Protein AF-A0A7S2A0F2-F1 (afdb_monomer_lite)

Radius of gyration: 20.95 Å; chains: 1; bounding box: 53×38×61 Å

Secondary structure (DSSP, 8-state):
-HHHHHHHHH-EEEEE-TTSS--SSTT-EEEEEEESSSSS-EEEEEEEEEEE--TTTS-SS-EEEEEE--BGGGTB---EEEEEEEEPPPBTTBPP---HHHHHHHHHHHHHHHHHHT----SGGGSTTTT--TTTTTHHHHHHHGGGG-HHHHTTT-B-TTT-PBPPHHHHHHHHHGGGTTHHHHHHHHHHHHHHHHHHHHT--TTSS--HHHHHHHHHHHH-SSS-SPTT--GGGG-HHHH--

InterPro domains:
  IPR001567 Peptidase M3A/M3B catalytic domain [PF01432] (1-244)
  IPR045090 Peptidase M3A/M3B [PTHR11804] (1-245)

Structure (mmCIF, N/CA/C/O backbone):
data_AF-A0A7S2A0F2-F1
#
_entry.id   AF-A0A7S2A0F2-F1
#
loop_
_atom_site.group_PDB
_atom_site.id
_atom_site.type_symbol
_atom_site.label_atom_id
_atom_site.label_alt_id
_atom_site.label_comp_id
_atom_site.label_asym_id
_atom_site.label_entity_id
_atom_site.label_seq_id
_atom_site.pdbx_PDB_ins_code
_atom_site.Cartn_x
_atom_site.Cartn_y
_atom_site.Cartn_z
_atom_site.occupancy
_atom_site.B_iso_or_equiv
_atom_site.auth_seq_id
_atom_site.auth_comp_id
_atom_site.auth_asym_id
_atom_site.auth_atom_id
_atom_site.pdbx_PDB_model_num
ATOM 1 N N . GLY A 1 1 ? -1.542 6.010 15.458 1.00 91.06 1 GLY A N 1
ATOM 2 C CA . GLY A 1 1 ? -1.163 6.623 14.170 1.00 91.06 1 GLY A CA 1
ATOM 3 C C . GLY A 1 1 ? -2.207 6.411 13.105 1.00 91.06 1 GLY A C 1
ATOM 4 O O . GLY A 1 1 ? -3.192 7.133 13.117 1.00 91.06 1 GLY A O 1
ATOM 5 N N . LEU A 1 2 ? -2.009 5.417 12.234 1.00 97.50 2 LEU A N 1
ATOM 6 C CA . LEU A 1 2 ? -2.845 5.139 11.055 1.00 97.50 2 LEU A CA 1
ATOM 7 C C . LEU A 1 2 ? -4.355 5.107 11.345 1.00 97.50 2 LEU A C 1
ATOM 9 O O . LEU A 1 2 ? -5.110 5.828 10.705 1.00 97.50 2 LEU A O 1
ATOM 13 N N . PHE A 1 3 ? -4.798 4.377 12.371 1.00 98.00 3 PHE A N 1
ATOM 14 C CA . PHE A 1 3 ? -6.224 4.339 12.736 1.00 98.00 3 PHE A CA 1
ATOM 15 C C . PHE A 1 3 ? -6.751 5.690 13.229 1.00 98.00 3 PHE A C 1
ATOM 17 O O . PHE A 1 3 ? -7.858 6.092 12.898 1.00 98.00 3 PHE A O 1
ATOM 24 N N . GLY A 1 4 ? -5.920 6.446 13.951 1.00 97.25 4 GLY A N 1
ATOM 25 C CA . GLY A 1 4 ? -6.251 7.814 14.343 1.00 97.25 4 GLY A CA 1
ATOM 26 C C . GLY A 1 4 ? -6.333 8.764 13.146 1.00 97.25 4 GLY A C 1
ATOM 27 O O . GLY A 1 4 ? -7.111 9.709 13.177 1.00 97.25 4 GLY A O 1
ATOM 28 N N . LEU A 1 5 ? -5.563 8.537 12.076 1.00 98.19 5 LEU A N 1
ATOM 29 C CA . LEU A 1 5 ? -5.744 9.258 10.815 1.00 98.19 5 LEU A CA 1
ATOM 30 C C . LEU A 1 5 ? -7.075 8.880 10.159 1.00 98.19 5 LEU A C 1
ATOM 32 O O . LEU A 1 5 ? -7.823 9.781 9.795 1.00 98.19 5 LEU A O 1
ATOM 36 N N . ALA A 1 6 ? -7.382 7.584 10.064 1.00 98.19 6 ALA A N 1
ATOM 37 C CA . ALA A 1 6 ? -8.629 7.097 9.481 1.00 98.19 6 ALA A CA 1
ATOM 38 C C . ALA A 1 6 ? -9.855 7.710 10.173 1.00 98.19 6 ALA A C 1
ATOM 40 O O . ALA A 1 6 ? -10.714 8.271 9.501 1.00 98.19 6 ALA A O 1
ATOM 41 N N . GLY A 1 7 ? -9.876 7.729 11.510 1.00 97.31 7 GLY A N 1
ATOM 42 C CA . GLY A 1 7 ? -10.951 8.377 12.262 1.00 97.31 7 GLY A CA 1
ATOM 43 C C . GLY A 1 7 ? -11.060 9.879 12.018 1.00 97.31 7 GLY A C 1
ATOM 44 O O . GLY A 1 7 ? -12.158 10.401 11.885 1.00 97.31 7 GLY A O 1
ATOM 45 N N . ARG A 1 8 ? -9.934 10.589 11.870 1.00 96.56 8 ARG A N 1
ATOM 46 C CA . ARG A 1 8 ? -9.951 12.032 11.569 1.00 96.56 8 ARG A CA 1
ATOM 47 C C . ARG A 1 8 ? -10.449 12.368 10.169 1.00 96.56 8 ARG A C 1
ATOM 49 O O . ARG A 1 8 ? -10.965 13.466 9.988 1.00 96.56 8 ARG A O 1
ATOM 56 N N . LEU A 1 9 ? -10.172 11.518 9.184 1.00 97.62 9 LEU A N 1
ATOM 57 C CA . LEU A 1 9 ? -10.498 11.796 7.783 1.00 97.62 9 LEU A CA 1
ATOM 58 C C . LEU A 1 9 ? -11.855 11.244 7.371 1.00 97.62 9 LEU A C 1
ATOM 60 O O . LEU A 1 9 ? -12.518 11.847 6.534 1.00 97.62 9 LEU A O 1
ATOM 64 N N . PHE A 1 10 ? -12.230 10.094 7.926 1.00 97.25 10 PHE A N 1
ATOM 65 C CA . PHE A 1 10 ? -13.330 9.283 7.416 1.00 97.25 10 PHE A CA 1
ATOM 66 C C . PHE A 1 10 ? -14.381 8.948 8.472 1.00 97.25 10 PHE A C 1
ATOM 68 O O . PHE A 1 10 ? -15.315 8.226 8.145 1.00 97.25 10 PHE A O 1
ATOM 75 N N . GLY A 1 11 ? -14.233 9.437 9.710 1.00 96.88 11 GLY A N 1
ATOM 76 C CA . GLY A 1 11 ? -15.248 9.234 10.745 1.00 96.88 11 GLY A CA 1
ATOM 77 C C . GLY A 1 11 ? -15.387 7.776 11.172 1.00 96.88 11 GLY A C 1
ATOM 78 O O . GLY A 1 11 ? -16.490 7.307 11.414 1.00 96.88 11 GLY A O 1
ATOM 79 N N . VAL A 1 12 ? -14.277 7.030 11.222 1.00 97.62 12 VAL A N 1
ATOM 80 C CA . VAL A 1 12 ? -14.278 5.609 11.604 1.00 97.62 12 VAL A CA 1
ATOM 81 C C . VAL A 1 12 ? -13.429 5.318 12.833 1.00 97.62 12 VAL A C 1
ATOM 83 O O . VAL A 1 12 ? -12.350 5.881 13.024 1.00 97.62 12 VAL A O 1
ATOM 86 N N . GLU A 1 13 ? -13.877 4.368 13.640 1.00 97.88 13 GLU A N 1
ATOM 87 C CA . GLU A 1 13 ? -13.104 3.797 14.734 1.00 97.88 13 GLU A CA 1
ATOM 88 C C . GLU A 1 13 ? -12.650 2.384 14.364 1.00 97.88 13 GLU A C 1
ATOM 90 O O . GLU A 1 13 ? -13.439 1.568 13.900 1.00 97.88 13 GLU A O 1
ATOM 95 N N . ILE A 1 14 ? -11.369 2.077 14.565 1.00 98.50 14 ILE A N 1
ATOM 96 C CA . ILE A 1 14 ? -10.804 0.765 14.233 1.00 98.50 14 ILE A CA 1
ATOM 97 C C . ILE A 1 14 ? -10.350 0.094 15.516 1.00 98.50 14 ILE A C 1
ATOM 99 O O . ILE A 1 14 ? -9.539 0.650 16.263 1.00 98.50 14 ILE A O 1
ATOM 103 N N . ARG A 1 15 ? -10.858 -1.114 15.751 1.00 98.19 15 ARG A N 1
ATOM 104 C CA . ARG A 1 15 ? -10.656 -1.868 16.989 1.00 98.19 15 ARG A CA 1
ATOM 105 C C . ARG A 1 15 ? -10.023 -3.215 16.681 1.00 98.19 15 ARG A C 1
ATOM 107 O O . ARG A 1 15 ? -10.402 -3.877 15.719 1.00 98.19 15 ARG A O 1
ATOM 114 N N . ALA A 1 16 ? -9.054 -3.618 17.500 1.00 98.25 16 ALA A N 1
ATOM 115 C CA . ALA A 1 16 ? -8.516 -4.972 17.434 1.00 98.25 16 ALA A CA 1
ATOM 116 C C . ALA A 1 16 ? -9.612 -5.970 17.827 1.00 98.25 16 ALA A C 1
ATOM 118 O O . ALA A 1 16 ? -10.305 -5.775 18.825 1.00 98.25 16 ALA A O 1
ATOM 119 N N . ALA A 1 17 ? -9.746 -7.024 17.033 1.00 98.31 17 ALA A N 1
ATOM 120 C CA . ALA A 1 17 ? -10.795 -8.029 17.135 1.00 98.31 17 ALA A CA 1
ATOM 121 C C . ALA A 1 17 ? -10.210 -9.447 16.994 1.00 98.31 17 ALA A C 1
ATOM 123 O O . ALA A 1 17 ? -10.880 -10.371 16.537 1.00 98.31 17 ALA A O 1
ATOM 124 N N . ASP A 1 18 ? -8.941 -9.634 17.369 1.00 97.88 18 ASP A N 1
ATOM 125 C CA . ASP A 1 18 ? -8.264 -10.931 17.315 1.00 97.88 18 ASP A CA 1
ATOM 126 C C . ASP A 1 18 ? -9.093 -12.021 18.028 1.00 97.88 18 ASP A C 1
ATOM 128 O O . ASP A 1 18 ? -9.626 -11.814 19.121 1.00 97.88 18 ASP A O 1
ATOM 132 N N . GLY A 1 19 ? -9.232 -13.189 17.391 1.00 96.88 19 GLY A N 1
ATOM 133 C CA . GLY A 1 19 ? -10.069 -14.295 17.873 1.00 96.88 19 GLY A CA 1
ATOM 134 C C . GLY A 1 19 ? -11.549 -14.224 17.471 1.00 96.88 19 GLY A C 1
ATOM 135 O O . GLY A 1 19 ? -12.297 -15.154 17.766 1.00 96.88 19 GLY A O 1
ATOM 136 N N . ARG A 1 20 ? -11.987 -13.159 16.783 1.00 97.00 20 ARG A N 1
ATOM 137 C CA . ARG A 1 20 ? -13.333 -13.065 16.180 1.00 97.00 20 ARG A CA 1
ATOM 138 C C . ARG A 1 20 ? -13.432 -13.742 14.811 1.00 97.00 20 ARG A C 1
ATOM 140 O O . ARG A 1 20 ? -14.535 -14.048 14.372 1.00 97.00 20 ARG A O 1
ATOM 147 N N . ALA A 1 21 ? -12.294 -13.986 14.169 1.00 97.31 21 ALA A N 1
ATOM 148 C CA . ALA A 1 21 ? -12.173 -14.707 12.911 1.00 97.31 21 ALA A CA 1
ATOM 149 C C . ALA A 1 21 ? -11.000 -15.693 12.982 1.00 97.31 21 ALA A C 1
ATOM 151 O O . ALA A 1 21 ? -10.012 -15.437 13.678 1.00 97.31 21 ALA A O 1
ATOM 152 N N . ASP A 1 22 ? -11.107 -16.801 12.248 1.00 97.94 22 ASP A N 1
ATOM 153 C CA . ASP A 1 22 ? -10.005 -17.747 12.083 1.00 97.94 22 ASP A CA 1
ATOM 154 C C . ASP A 1 22 ? -8.877 -17.108 11.261 1.00 97.94 22 ASP A C 1
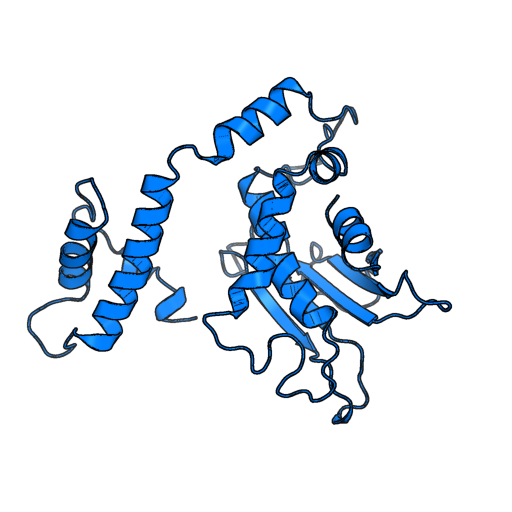ATOM 156 O O . ASP A 1 22 ? -9.119 -16.407 10.275 1.00 97.94 22 ASP A O 1
ATOM 160 N N . VAL A 1 23 ? -7.632 -17.370 11.659 1.00 98.31 23 VAL A N 1
ATOM 161 C CA . VAL A 1 23 ? -6.428 -16.845 11.003 1.00 98.31 23 VAL A CA 1
ATOM 162 C C . VAL A 1 23 ? -5.521 -17.978 10.531 1.00 98.31 23 VAL A C 1
ATOM 164 O O . VAL A 1 23 ? -5.482 -19.053 11.127 1.00 98.31 23 VAL A O 1
ATOM 167 N N . TRP A 1 24 ? -4.772 -17.741 9.453 1.00 97.81 24 TRP A N 1
ATOM 168 C CA . TRP A 1 24 ? -3.866 -18.736 8.856 1.00 97.81 24 TRP A CA 1
ATOM 169 C C . TRP A 1 24 ? -2.458 -18.736 9.458 1.00 97.81 24 TRP A C 1
ATOM 171 O O . TRP A 1 24 ? -1.678 -19.651 9.1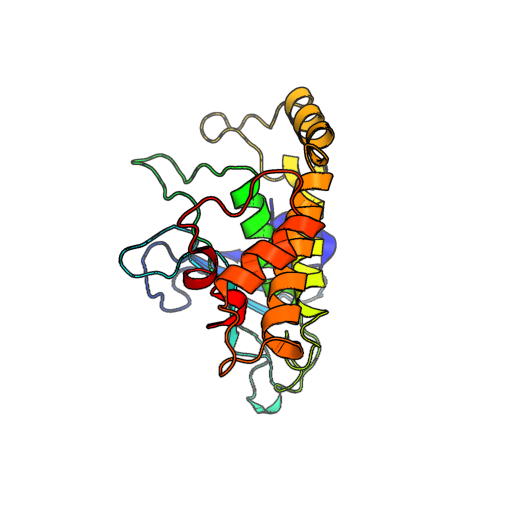99 1.00 97.81 24 TRP A O 1
ATOM 181 N N . ASN A 1 25 ? -2.106 -17.709 10.228 1.00 98.06 25 ASN A N 1
ATOM 182 C CA . ASN A 1 25 ? -0.807 -17.575 10.872 1.00 98.06 25 ASN A CA 1
ATOM 183 C C . ASN A 1 25 ? -0.951 -16.748 12.163 1.00 98.06 25 ASN A C 1
ATOM 185 O O . ASN A 1 25 ? -1.816 -15.881 12.246 1.00 98.06 25 ASN A O 1
ATOM 189 N N . GLU A 1 26 ? -0.119 -17.033 13.166 1.00 96.69 26 GLU A N 1
ATOM 190 C CA . GLU A 1 26 ? -0.190 -16.410 14.498 1.00 96.69 26 GLU A CA 1
ATOM 191 C C . GLU A 1 26 ? 0.126 -14.906 14.510 1.00 96.69 26 GLU A C 1
ATOM 193 O O . GLU A 1 26 ? -0.335 -14.191 15.400 1.00 96.69 26 GLU A O 1
ATOM 198 N N . ASP A 1 27 ? 0.863 -14.418 13.510 1.00 97.25 27 ASP A N 1
ATOM 199 C CA . ASP A 1 27 ? 1.193 -13.000 13.364 1.00 97.25 27 ASP A CA 1
ATOM 200 C C . ASP A 1 27 ? 0.071 -12.192 12.694 1.00 97.25 27 ASP A C 1
ATOM 202 O O . ASP A 1 27 ? 0.128 -10.958 12.658 1.00 97.25 27 ASP A O 1
ATOM 206 N N . VAL A 1 28 ? -0.950 -12.861 12.146 1.00 98.62 28 VAL A N 1
ATOM 207 C CA . VAL A 1 28 ? -2.075 -12.191 11.486 1.00 98.62 28 VAL A CA 1
ATOM 208 C C . VAL A 1 28 ? -2.943 -11.517 12.535 1.00 98.62 28 VAL A C 1
ATOM 210 O O . VAL A 1 28 ? -3.387 -12.142 13.497 1.00 98.62 28 VAL A O 1
ATOM 213 N N . ARG A 1 29 ? -3.220 -10.233 12.313 1.00 98.62 29 ARG A N 1
ATOM 214 C CA . ARG A 1 29 ? -4.118 -9.444 13.158 1.00 98.62 29 ARG A CA 1
ATOM 215 C C . ARG A 1 29 ? -5.462 -9.250 12.487 1.00 98.62 29 ARG A C 1
ATOM 217 O O . ARG A 1 29 ? -5.510 -9.065 11.272 1.00 98.62 29 ARG A O 1
ATOM 224 N N . PHE A 1 30 ? -6.530 -9.238 13.274 1.00 98.81 30 PHE A N 1
ATOM 225 C CA . PHE A 1 30 ? -7.879 -8.953 12.795 1.00 98.81 30 PHE A CA 1
ATOM 226 C C . PHE A 1 30 ? -8.439 -7.691 13.445 1.00 98.81 30 PHE A C 1
ATOM 228 O O . PHE A 1 30 ? -8.280 -7.462 14.647 1.00 98.81 30 PHE A O 1
ATOM 235 N N . PHE A 1 31 ? -9.106 -6.870 12.640 1.00 98.88 31 PHE A N 1
ATOM 236 C CA . PHE A 1 31 ? -9.677 -5.602 13.067 1.00 98.88 31 PHE A CA 1
ATOM 237 C C . PHE A 1 31 ? -11.104 -5.447 12.557 1.00 98.88 31 PHE A C 1
ATOM 239 O O . PHE A 1 31 ? -11.420 -5.826 11.430 1.00 98.88 31 PHE A O 1
ATOM 246 N N . GLU A 1 32 ? -11.938 -4.820 13.376 1.00 98.62 32 GLU A N 1
ATOM 247 C CA . GLU A 1 32 ? -13.278 -4.368 13.012 1.00 98.62 32 GLU A CA 1
ATOM 248 C C . GLU A 1 32 ? -13.276 -2.838 12.884 1.00 98.62 32 GLU A C 1
ATOM 250 O O . GLU A 1 32 ? -12.579 -2.131 13.622 1.00 98.62 32 GLU A O 1
ATOM 255 N N . VAL A 1 33 ? -14.049 -2.331 11.928 1.00 98.44 33 VAL A N 1
ATOM 256 C CA . VAL A 1 33 ? -14.204 -0.910 11.610 1.00 98.44 33 VAL A CA 1
ATOM 257 C C . VAL A 1 33 ? -15.628 -0.496 11.944 1.00 98.44 33 VAL A C 1
ATOM 259 O O . VAL A 1 33 ? -16.582 -1.085 11.440 1.00 98.44 33 VAL A O 1
ATOM 262 N N . TYR A 1 34 ? -15.768 0.526 12.775 1.00 97.81 34 TYR A N 1
ATOM 263 C CA . TYR A 1 34 ? -17.040 1.059 13.237 1.00 97.81 34 TYR A CA 1
ATOM 264 C C . TYR A 1 34 ? -17.245 2.479 12.713 1.00 97.81 34 TYR A C 1
ATOM 266 O O . TYR A 1 34 ? -16.289 3.251 12.620 1.00 97.81 34 TYR A O 1
ATOM 274 N N . ASP A 1 35 ? -18.486 2.821 12.379 1.00 95.50 35 ASP A N 1
ATOM 275 C CA . ASP A 1 35 ? -18.893 4.204 12.126 1.00 95.50 35 ASP A CA 1
ATOM 276 C C . ASP A 1 35 ? -18.820 4.991 13.441 1.00 95.50 35 ASP A C 1
ATOM 278 O O . ASP A 1 35 ? -19.441 4.605 14.433 1.00 95.50 35 ASP A O 1
ATOM 282 N N . ALA A 1 36 ? -18.023 6.058 13.457 1.00 91.81 36 ALA A N 1
ATOM 283 C CA . ALA A 1 36 ? -17.836 6.926 14.616 1.00 91.81 36 ALA A CA 1
ATOM 284 C C . ALA A 1 36 ? -18.622 8.243 14.510 1.00 91.81 36 ALA A C 1
ATOM 286 O O . ALA A 1 36 ? -18.713 8.969 15.500 1.00 91.81 36 ALA A O 1
ATOM 287 N N . ASP A 1 37 ? -19.181 8.554 13.337 1.00 88.00 37 ASP A N 1
ATOM 288 C CA . ASP A 1 37 ? -19.995 9.753 13.111 1.00 88.00 37 ASP A CA 1
ATOM 289 C C . ASP A 1 37 ? -21.497 9.481 13.330 1.00 88.00 37 ASP A C 1
ATOM 291 O O . ASP A 1 37 ? -22.294 10.417 13.442 1.00 88.00 37 ASP A O 1
ATOM 295 N N . GLY A 1 38 ? -21.894 8.206 13.386 1.00 79.12 38 GLY A N 1
ATOM 296 C CA . GLY A 1 38 ? -23.264 7.767 13.646 1.00 79.12 38 GLY A CA 1
ATOM 297 C C . GLY A 1 38 ? -23.741 7.985 15.089 1.00 79.12 38 GLY A C 1
ATOM 298 O O . GLY A 1 38 ? -22.960 8.022 16.037 1.00 79.12 38 GLY A O 1
ATOM 299 N N . GLU A 1 39 ? -25.063 8.096 15.265 1.00 79.31 39 GLU A N 1
ATOM 300 C CA . GLU A 1 39 ? -25.696 8.156 16.597 1.00 79.31 39 GLU A CA 1
ATOM 301 C C . GLU A 1 39 ? -25.633 6.810 17.341 1.00 79.31 39 GLU A C 1
ATOM 303 O O . GLU A 1 39 ? -25.673 6.774 18.572 1.00 79.31 39 GLU A O 1
ATOM 308 N N . GLU A 1 40 ? -25.521 5.709 16.594 1.00 85.69 40 GLU A N 1
ATOM 309 C CA . GLU A 1 40 ? -25.426 4.344 17.104 1.00 85.69 40 GLU A CA 1
ATOM 310 C C . GLU A 1 40 ? -24.112 3.698 16.665 1.00 85.69 40 GLU A C 1
ATOM 312 O O . GLU A 1 40 ? -23.611 3.940 15.565 1.00 85.69 40 GLU A O 1
ATOM 317 N N . GLU A 1 41 ? -23.576 2.831 17.521 1.00 88.00 41 GLU A N 1
ATOM 318 C CA . GLU A 1 41 ? -22.397 2.037 17.199 1.00 88.00 41 GLU A CA 1
ATOM 319 C C . GLU A 1 41 ? -22.734 1.028 16.096 1.00 88.00 41 GLU A C 1
ATOM 321 O O . GLU A 1 41 ? -23.470 0.063 16.314 1.00 88.00 41 GLU A O 1
ATOM 326 N N . ARG A 1 42 ? -22.177 1.248 14.903 1.00 93.62 42 ARG A N 1
ATOM 327 C CA . ARG A 1 42 ? -22.398 0.388 13.741 1.00 93.62 42 ARG A CA 1
ATOM 328 C C . ARG A 1 42 ? -21.082 -0.184 13.239 1.00 93.62 42 ARG A C 1
ATOM 330 O O . ARG A 1 42 ? -20.207 0.562 12.812 1.00 93.62 42 ARG A O 1
ATOM 337 N N . HIS A 1 43 ? -20.974 -1.510 13.229 1.00 95.88 43 HIS A N 1
ATOM 338 C CA . HIS A 1 43 ? -19.913 -2.228 12.518 1.00 95.88 43 HIS A CA 1
ATOM 339 C C . HIS A 1 43 ? -20.131 -2.072 11.007 1.00 95.88 43 HIS A C 1
ATOM 341 O O . HIS A 1 43 ? -21.226 -2.339 10.515 1.00 95.88 43 HIS A O 1
ATOM 347 N N . VAL A 1 44 ? -19.127 -1.567 10.288 1.00 96.25 44 VAL A N 1
ATOM 348 C CA . VAL A 1 44 ? -19.234 -1.252 8.852 1.00 96.25 44 VAL A CA 1
ATOM 349 C C . VAL A 1 44 ? -18.292 -2.059 7.970 1.00 96.25 44 VAL A C 1
ATOM 351 O O . VAL A 1 44 ? -18.556 -2.167 6.778 1.00 96.25 44 VAL A O 1
ATOM 354 N N . ALA A 1 45 ? -17.201 -2.602 8.515 1.00 98.06 45 ALA A N 1
ATOM 355 C CA . ALA A 1 45 ? -16.260 -3.443 7.778 1.00 98.06 45 ALA A CA 1
ATOM 356 C C . ALA A 1 45 ? -15.298 -4.179 8.718 1.00 98.06 45 ALA A C 1
ATOM 358 O O . ALA A 1 45 ? -15.190 -3.844 9.899 1.00 98.06 45 ALA A O 1
ATOM 359 N N . SER A 1 46 ? -14.522 -5.117 8.180 1.00 98.56 46 SER A N 1
ATOM 360 C CA . SER A 1 46 ? -13.385 -5.720 8.885 1.00 98.56 46 SER A CA 1
ATOM 361 C C . SER A 1 46 ? -12.177 -5.899 7.972 1.00 98.56 46 SER A C 1
ATOM 363 O O . SER A 1 46 ? -12.287 -5.870 6.747 1.00 98.56 46 SER A O 1
ATOM 365 N N . PHE A 1 47 ? -11.002 -6.127 8.551 1.00 98.81 47 PHE A N 1
ATOM 366 C CA . PHE A 1 47 ? -9.837 -6.519 7.767 1.00 98.81 47 PHE A CA 1
ATOM 367 C C . PHE A 1 47 ? -8.838 -7.362 8.552 1.00 98.81 47 PHE A C 1
ATOM 369 O O . PHE A 1 47 ? -8.705 -7.245 9.771 1.00 98.81 47 PHE A O 1
ATOM 376 N N . PHE A 1 48 ? -8.096 -8.182 7.813 1.00 98.88 48 PHE A N 1
ATOM 377 C CA . PHE A 1 48 ? -6.907 -8.866 8.304 1.00 98.88 48 PHE A CA 1
ATOM 378 C C . PHE A 1 48 ? -5.652 -8.090 7.913 1.00 98.88 48 PHE A C 1
ATOM 380 O O . PHE A 1 48 ? -5.593 -7.506 6.830 1.00 98.88 48 PHE A O 1
ATOM 387 N N . LEU A 1 49 ? -4.625 -8.150 8.754 1.00 98.81 49 LEU A N 1
ATOM 388 C CA . LEU A 1 49 ? -3.288 -7.649 8.467 1.00 98.81 49 LEU A CA 1
ATOM 389 C C . LEU A 1 49 ? -2.260 -8.775 8.647 1.00 98.81 49 LEU A C 1
ATOM 391 O O . LEU A 1 49 ? -1.980 -9.173 9.776 1.00 98.81 49 LEU A O 1
ATOM 395 N N . ASP A 1 50 ? -1.673 -9.251 7.546 1.00 98.62 50 ASP A N 1
ATOM 396 C CA . ASP A 1 50 ? -0.490 -10.130 7.538 1.00 98.62 50 ASP A CA 1
ATOM 397 C C . ASP A 1 50 ? 0.733 -9.267 7.177 1.00 98.62 50 ASP A C 1
ATOM 399 O O . ASP A 1 50 ? 1.041 -9.036 6.003 1.00 98.62 50 ASP A O 1
ATOM 403 N N . ALA A 1 51 ? 1.398 -8.706 8.191 1.00 98.12 51 ALA A N 1
ATOM 404 C CA . ALA A 1 51 ? 2.368 -7.622 8.002 1.00 98.12 51 ALA A CA 1
ATOM 405 C C . ALA A 1 51 ? 3.779 -8.093 7.610 1.00 98.12 51 ALA A C 1
ATOM 407 O O . ALA A 1 51 ? 4.503 -7.377 6.912 1.00 98.12 51 ALA A O 1
ATOM 408 N N . TYR A 1 52 ? 4.200 -9.264 8.090 1.00 98.31 52 TYR A N 1
ATOM 409 C CA . TYR A 1 52 ? 5.618 -9.627 8.121 1.00 98.31 52 TYR A CA 1
ATOM 410 C C . TYR A 1 52 ? 6.067 -10.440 6.911 1.00 98.31 52 TYR A C 1
ATOM 412 O O . TYR A 1 52 ? 5.290 -11.173 6.293 1.00 98.31 52 TYR A O 1
ATOM 420 N N . SER A 1 53 ? 7.352 -10.298 6.583 1.00 97.50 53 SER A N 1
ATOM 421 C CA . SER A 1 53 ? 8.019 -11.118 5.575 1.00 97.50 53 SER A CA 1
ATOM 422 C C . SER A 1 53 ? 8.117 -12.573 6.024 1.00 97.50 53 SER A C 1
ATOM 424 O O . SER A 1 53 ? 8.606 -12.864 7.116 1.00 97.50 53 SER A O 1
ATOM 426 N N . ARG A 1 54 ? 7.675 -13.491 5.159 1.00 97.19 54 ARG A N 1
ATOM 427 C CA . ARG A 1 54 ? 7.706 -14.940 5.405 1.00 97.19 54 ARG A CA 1
ATOM 428 C C . ARG A 1 54 ? 8.015 -15.696 4.103 1.00 97.19 54 ARG A C 1
ATOM 430 O O . ARG A 1 54 ? 7.144 -16.336 3.523 1.00 97.19 54 ARG A O 1
ATOM 437 N N . PRO A 1 55 ? 9.258 -15.613 3.594 1.00 95.25 55 PRO A N 1
ATOM 438 C CA . PRO A 1 55 ? 9.592 -16.035 2.230 1.00 95.25 55 PRO A CA 1
ATOM 439 C C . PRO A 1 55 ? 9.459 -17.545 1.979 1.00 95.25 55 PRO A C 1
ATOM 441 O O . PRO A 1 55 ? 9.495 -17.973 0.829 1.00 95.25 55 PRO A O 1
ATOM 444 N N . SER A 1 56 ? 9.332 -18.359 3.030 1.00 96.44 56 SER A N 1
ATOM 445 C CA . SER A 1 56 ? 9.121 -19.803 2.913 1.00 96.44 56 SER A CA 1
ATOM 446 C C . SER A 1 56 ? 7.746 -20.176 2.360 1.00 96.44 56 SER A C 1
ATOM 448 O O . SER A 1 56 ? 7.629 -21.225 1.733 1.00 96.44 56 SER A O 1
ATOM 450 N N . ASP A 1 57 ? 6.714 -19.363 2.605 1.00 96.12 57 ASP A N 1
ATOM 451 C CA . ASP A 1 57 ? 5.323 -19.702 2.267 1.00 96.12 57 ASP A CA 1
ATOM 452 C C . ASP A 1 57 ? 4.431 -18.497 1.894 1.00 96.12 57 ASP A C 1
ATOM 454 O O . ASP A 1 57 ? 3.270 -18.687 1.533 1.00 96.12 57 ASP A O 1
ATOM 458 N N . LYS A 1 58 ? 4.956 -17.265 1.930 1.00 97.31 58 LYS A N 1
ATOM 459 C CA . LYS A 1 58 ? 4.236 -16.033 1.587 1.00 97.31 58 LYS A CA 1
ATOM 460 C C . LYS A 1 58 ? 4.884 -15.329 0.399 1.00 97.31 58 LYS A C 1
ATOM 462 O O . LYS A 1 58 ? 6.101 -15.144 0.342 1.00 97.31 58 LYS A O 1
ATOM 467 N N . ARG A 1 59 ? 4.048 -14.892 -0.550 1.00 94.19 59 ARG A N 1
ATOM 468 C CA . ARG A 1 59 ? 4.465 -14.074 -1.698 1.00 94.19 59 ARG A CA 1
ATOM 469 C C . ARG A 1 59 ? 5.095 -12.759 -1.214 1.00 94.19 59 ARG A C 1
ATOM 471 O O . ARG A 1 59 ? 4.590 -12.136 -0.283 1.00 94.19 59 ARG A O 1
ATOM 478 N N . GLY A 1 60 ? 6.174 -12.326 -1.867 1.00 93.94 60 GLY A N 1
ATOM 479 C CA . GLY A 1 60 ? 6.806 -11.030 -1.597 1.00 93.94 60 GLY A CA 1
ATOM 480 C C . GLY A 1 60 ? 5.979 -9.830 -2.082 1.00 93.94 60 GLY A C 1
ATOM 481 O O . GLY A 1 60 ? 4.985 -9.989 -2.788 1.00 93.94 60 GLY A O 1
ATOM 482 N N . GLY A 1 61 ? 6.423 -8.621 -1.731 1.00 93.81 61 GLY A N 1
ATOM 483 C CA . GLY A 1 61 ? 5.745 -7.362 -2.070 1.00 93.81 61 GLY A CA 1
ATOM 484 C C . GLY A 1 61 ? 4.741 -6.916 -1.006 1.00 93.81 61 GLY A C 1
ATOM 485 O O . GLY A 1 61 ? 4.840 -7.303 0.155 1.00 93.81 61 GLY A O 1
ATOM 486 N N . ALA A 1 62 ? 3.780 -6.092 -1.390 1.00 97.19 62 ALA A N 1
ATOM 487 C CA . ALA A 1 62 ? 2.626 -5.738 -0.575 1.00 97.19 62 ALA A CA 1
ATOM 488 C C . ALA A 1 62 ? 1.406 -5.678 -1.493 1.00 97.19 62 ALA A C 1
ATOM 490 O O . ALA A 1 62 ? 1.566 -5.499 -2.702 1.00 97.19 62 ALA A O 1
ATOM 491 N N . TRP A 1 63 ? 0.238 -5.998 -0.950 1.00 97.62 63 TRP A N 1
ATOM 492 C CA . TRP A 1 63 ? -1.014 -5.942 -1.690 1.00 97.62 63 TRP A CA 1
ATOM 493 C C . TRP A 1 63 ? -2.208 -5.958 -0.743 1.00 97.62 63 TRP A C 1
ATOM 495 O O . TRP A 1 63 ? -2.189 -6.567 0.336 1.00 97.62 63 TRP A O 1
ATOM 505 N N . MET A 1 64 ? -3.298 -5.388 -1.227 1.00 97.88 64 MET A N 1
ATOM 506 C CA . MET A 1 64 ? -4.629 -5.560 -0.688 1.00 97.88 64 MET A CA 1
ATOM 507 C C . MET A 1 64 ? -5.391 -6.590 -1.533 1.00 97.88 64 MET A C 1
ATOM 509 O O . MET A 1 64 ? -5.188 -6.700 -2.741 1.00 97.88 64 MET A O 1
ATOM 513 N N . ALA A 1 65 ? -6.254 -7.382 -0.899 1.00 96.75 65 ALA A N 1
ATOM 514 C CA . ALA A 1 65 ? -7.220 -8.219 -1.605 1.00 96.75 65 ALA A CA 1
ATOM 515 C C . ALA A 1 65 ? -8.599 -8.163 -0.937 1.00 96.75 65 ALA A C 1
ATOM 517 O O . ALA A 1 65 ? -8.715 -7.981 0.275 1.00 96.75 65 ALA A O 1
A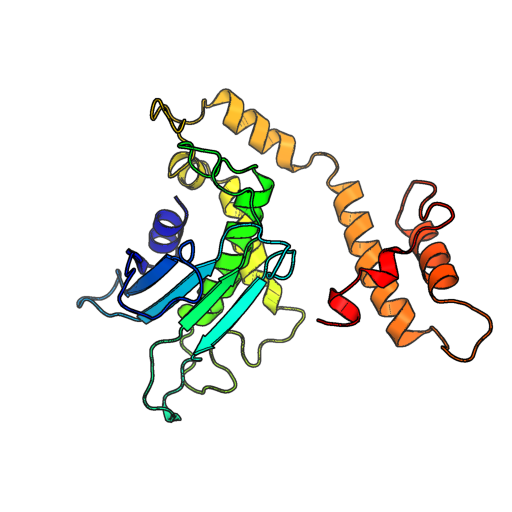TOM 518 N N . SER A 1 66 ? -9.653 -8.371 -1.726 1.00 95.00 66 SER A N 1
ATOM 519 C CA . SER A 1 66 ? -11.006 -8.571 -1.200 1.00 95.00 66 SER A CA 1
ATOM 520 C C . SER A 1 66 ? -11.123 -9.961 -0.564 1.00 95.00 66 SER A C 1
ATOM 522 O O . SER A 1 66 ? -10.730 -10.956 -1.174 1.00 95.00 66 SER A O 1
ATOM 524 N N . CYS A 1 67 ? -11.660 -10.030 0.655 1.00 95.69 67 CYS A N 1
ATOM 525 C CA . CYS A 1 67 ? -12.086 -11.280 1.287 1.00 95.69 67 CYS A CA 1
ATOM 526 C C . CYS A 1 67 ? -13.585 -11.488 1.046 1.00 95.69 67 CYS A C 1
ATOM 528 O O . CYS A 1 67 ? -13.993 -12.446 0.393 1.00 95.69 67 CYS A O 1
ATOM 530 N N . VAL A 1 68 ? -14.391 -10.537 1.522 1.00 94.12 68 VAL A N 1
ATOM 531 C CA . VAL A 1 68 ? -15.838 -10.474 1.307 1.00 94.12 68 VAL A CA 1
ATOM 532 C C . VAL A 1 68 ? -16.165 -9.093 0.753 1.00 94.12 68 VAL A C 1
ATOM 534 O O . VAL A 1 68 ? -15.743 -8.077 1.309 1.00 94.12 68 VAL A O 1
ATOM 537 N N . GLY A 1 69 ? -16.889 -9.050 -0.364 1.00 93.56 69 GLY A N 1
ATOM 538 C CA . GLY A 1 69 ? -17.405 -7.812 -0.943 1.00 93.56 69 GLY A CA 1
ATOM 539 C C . GLY A 1 69 ? -18.779 -7.465 -0.378 1.00 93.56 69 GLY A C 1
ATOM 540 O O . GLY A 1 69 ? -19.588 -8.355 -0.124 1.00 93.56 69 GLY A O 1
ATOM 541 N N . LYS A 1 70 ? -19.057 -6.169 -0.224 1.00 94.69 70 LYS A N 1
ATOM 542 C CA . LYS A 1 70 ? -20.379 -5.680 0.182 1.00 94.69 70 LYS A CA 1
ATOM 543 C C . LYS A 1 70 ? -21.418 -6.015 -0.885 1.00 94.69 70 LYS A C 1
ATOM 545 O O . LYS A 1 70 ? -21.211 -5.679 -2.048 1.00 94.69 70 LYS A O 1
ATOM 550 N N . SER A 1 71 ? -22.535 -6.635 -0.513 1.00 94.31 71 SER A N 1
ATOM 551 C CA . SER A 1 71 ? -23.591 -6.970 -1.471 1.00 94.31 71 SER A CA 1
ATOM 552 C C . SER A 1 71 ? -24.941 -7.157 -0.785 1.00 94.31 71 SER A C 1
ATOM 554 O O . SER A 1 71 ? -25.167 -8.148 -0.089 1.00 94.31 71 SER A O 1
ATOM 556 N N . GLU A 1 72 ? -25.893 -6.265 -1.072 1.00 90.81 72 GLU A N 1
ATOM 557 C CA . GLU A 1 72 ? -27.278 -6.404 -0.589 1.00 90.81 72 GLU A CA 1
ATOM 558 C C . GLU A 1 72 ? -27.911 -7.734 -1.021 1.00 90.81 72 GLU A C 1
ATOM 560 O O . GLU A 1 72 ? -28.669 -8.337 -0.264 1.00 90.81 72 GLU A O 1
ATOM 565 N N . ALA A 1 73 ? -27.568 -8.235 -2.213 1.00 91.00 73 ALA A N 1
ATOM 566 C CA . ALA A 1 73 ? -28.095 -9.499 -2.727 1.00 91.00 73 ALA A CA 1
ATOM 567 C C . ALA A 1 73 ? -27.630 -10.721 -1.914 1.00 91.00 73 ALA A C 1
ATOM 569 O O . ALA A 1 73 ? -28.325 -11.735 -1.884 1.00 91.00 73 ALA A O 1
ATOM 570 N N . CYS A 1 74 ? -26.476 -10.623 -1.247 1.00 87.56 74 CYS A N 1
ATOM 571 C CA . CYS A 1 74 ? -25.951 -11.670 -0.372 1.00 87.56 74 CYS A CA 1
ATOM 572 C C . CYS A 1 74 ? -26.479 -11.556 1.068 1.00 87.56 74 CYS A C 1
ATOM 574 O O . CYS A 1 74 ? -26.184 -12.422 1.887 1.00 87.56 74 CYS A O 1
ATOM 576 N N . GLY A 1 75 ? -27.249 -10.504 1.381 1.00 82.69 75 GLY A N 1
ATOM 577 C CA . GLY A 1 75 ? -27.681 -10.194 2.745 1.00 82.69 75 GLY A CA 1
ATOM 578 C C . GLY A 1 75 ? -26.542 -9.751 3.669 1.00 82.69 75 GLY A C 1
ATOM 579 O O . GLY A 1 75 ? -26.761 -9.664 4.873 1.00 82.69 75 GLY A O 1
ATOM 580 N N . ASP A 1 76 ? -25.357 -9.486 3.111 1.00 72.38 76 ASP A N 1
ATOM 581 C CA . ASP A 1 76 ? -24.153 -9.086 3.836 1.00 72.38 76 ASP A CA 1
ATOM 582 C C . ASP A 1 76 ? -23.750 -7.663 3.427 1.00 72.38 76 ASP A C 1
ATOM 584 O O . ASP A 1 76 ? -23.449 -7.376 2.261 1.00 72.38 76 ASP A O 1
ATOM 588 N N . ASP A 1 77 ? -23.780 -6.752 4.397 1.00 83.19 77 ASP A N 1
ATOM 589 C CA . ASP A 1 77 ? -23.446 -5.344 4.216 1.00 83.19 77 ASP A CA 1
ATOM 590 C C . ASP A 1 77 ? -22.048 -4.977 4.737 1.00 83.19 77 ASP A C 1
ATOM 592 O O . ASP A 1 77 ? -21.664 -3.808 4.622 1.00 83.19 77 ASP A O 1
ATOM 596 N N . THR A 1 78 ? -21.291 -5.954 5.255 1.00 93.88 78 THR A N 1
ATOM 597 C CA . THR A 1 78 ? -20.044 -5.734 5.992 1.00 93.88 78 THR A CA 1
ATOM 598 C C . THR A 1 78 ? -18.841 -6.310 5.227 1.00 93.88 78 THR A C 1
ATOM 600 O O . THR A 1 78 ? -18.452 -7.462 5.422 1.00 93.88 78 THR A O 1
ATOM 603 N N . PRO A 1 79 ? -18.212 -5.525 4.331 1.00 96.81 79 PRO A N 1
ATOM 604 C CA . PRO A 1 79 ? -17.058 -5.978 3.563 1.00 96.81 79 PRO A CA 1
ATOM 605 C C . PRO A 1 79 ? -15.859 -6.340 4.450 1.00 96.81 79 PRO A C 1
ATOM 607 O O . PRO A 1 79 ? -15.590 -5.704 5.472 1.00 96.81 79 PRO A O 1
ATOM 610 N N . VAL A 1 80 ? -15.081 -7.324 3.993 1.00 97.94 80 VAL A N 1
ATOM 611 C CA . VAL A 1 80 ? -13.845 -7.776 4.640 1.00 97.94 80 VAL A CA 1
ATOM 612 C C . VAL A 1 80 ? -12.668 -7.655 3.674 1.00 97.94 80 VAL A C 1
ATOM 614 O O . VAL A 1 80 ? -12.758 -8.119 2.535 1.00 97.94 80 VAL A O 1
ATOM 617 N N . ALA A 1 81 ? -11.559 -7.058 4.117 1.00 98.62 81 ALA A N 1
ATOM 618 C CA . ALA A 1 81 ? -10.327 -6.921 3.334 1.00 98.62 81 ALA A CA 1
ATOM 619 C C . ALA A 1 81 ? -9.161 -7.753 3.894 1.00 98.62 81 ALA A C 1
ATOM 621 O O . ALA A 1 81 ? -9.054 -8.000 5.095 1.00 98.62 81 ALA A O 1
ATOM 622 N N . TYR A 1 82 ? -8.234 -8.120 3.018 1.00 98.75 82 TYR A N 1
ATOM 623 C CA . TYR A 1 82 ? -6.904 -8.602 3.364 1.00 98.75 82 TYR A CA 1
ATOM 624 C C . TYR A 1 82 ? -5.883 -7.505 3.084 1.00 98.75 82 TYR A C 1
ATOM 626 O O . TYR A 1 82 ? -5.782 -7.050 1.949 1.00 98.75 82 TYR A O 1
ATOM 634 N N . LEU A 1 83 ? -5.094 -7.124 4.085 1.00 98.62 83 LEU A N 1
ATOM 635 C CA . LEU A 1 83 ? -3.922 -6.266 3.929 1.00 98.62 83 LEU A CA 1
ATOM 636 C C . LEU A 1 83 ? -2.669 -7.113 4.132 1.00 98.62 83 LEU A C 1
ATOM 638 O O . LEU A 1 83 ? -2.457 -7.679 5.206 1.00 98.62 83 LEU A O 1
ATOM 642 N N . ASN A 1 84 ? -1.838 -7.215 3.100 1.00 98.44 84 ASN A N 1
ATOM 643 C CA . ASN A 1 84 ? -0.601 -7.982 3.143 1.00 98.44 84 ASN A CA 1
ATOM 644 C C . ASN A 1 84 ? 0.587 -7.051 2.924 1.00 98.44 84 ASN A C 1
ATOM 646 O O . ASN A 1 84 ? 0.681 -6.373 1.905 1.00 98.44 84 ASN A O 1
ATOM 650 N N . CYS A 1 85 ? 1.535 -7.073 3.853 1.00 98.38 85 CYS A N 1
ATOM 651 C CA . CYS A 1 85 ? 2.841 -6.440 3.692 1.00 98.38 85 CYS A CA 1
ATOM 652 C C . CYS A 1 85 ? 3.941 -7.493 3.865 1.00 98.38 85 CYS A C 1
ATOM 654 O O . CYS A 1 85 ? 3.677 -8.628 4.255 1.00 98.38 85 CYS A O 1
ATOM 656 N N . ASN A 1 86 ? 5.190 -7.130 3.590 1.00 98.06 86 ASN A N 1
ATOM 657 C CA . ASN A 1 86 ? 6.349 -7.980 3.866 1.00 98.06 86 ASN A CA 1
ATOM 658 C C . ASN A 1 86 ? 7.440 -7.180 4.597 1.00 98.06 86 ASN A C 1
ATOM 660 O O . ASN A 1 86 ? 8.606 -7.202 4.206 1.00 98.06 86 ASN A O 1
ATOM 664 N N . GLN A 1 87 ? 7.051 -6.446 5.644 1.00 97.50 87 GLN A N 1
ATOM 665 C CA . GLN A 1 87 ? 7.995 -5.669 6.454 1.00 97.50 87 GLN A CA 1
ATOM 666 C C . GLN A 1 87 ? 8.873 -6.582 7.324 1.00 97.50 87 GLN A C 1
ATOM 668 O O . GLN A 1 87 ? 8.559 -7.760 7.538 1.00 97.50 87 GLN A O 1
ATOM 673 N N . ASN A 1 88 ? 9.957 -6.029 7.865 1.00 95.75 88 ASN A N 1
ATOM 674 C CA . ASN A 1 88 ? 10.860 -6.754 8.752 1.00 95.75 88 ASN A CA 1
ATOM 675 C C . ASN A 1 88 ? 10.114 -7.330 9.970 1.00 95.75 88 ASN A C 1
ATOM 677 O O . ASN A 1 88 ? 9.428 -6.578 10.674 1.00 95.75 88 ASN A O 1
ATOM 681 N N . PRO A 1 89 ? 10.243 -8.639 10.254 1.00 96.31 89 PRO A N 1
ATOM 682 C CA . PRO A 1 89 ? 9.609 -9.239 11.418 1.00 96.31 89 PRO A CA 1
ATOM 683 C C . PRO A 1 89 ? 10.218 -8.704 12.730 1.00 96.31 89 PRO A C 1
ATOM 685 O O . PRO A 1 89 ? 11.328 -8.157 12.729 1.00 96.31 89 PRO A O 1
ATOM 688 N N . PRO A 1 90 ? 9.518 -8.866 13.866 1.00 96.25 90 PRO A N 1
ATOM 689 C CA . PRO A 1 90 ? 10.094 -8.665 15.195 1.00 96.25 90 PRO A CA 1
ATOM 690 C C . PRO A 1 90 ? 11.407 -9.447 15.382 1.00 96.25 90 PRO A C 1
ATOM 692 O O . PRO A 1 90 ? 11.572 -10.547 14.853 1.00 96.25 90 PRO A O 1
ATOM 695 N N . ILE A 1 91 ? 12.346 -8.901 16.163 1.00 95.19 91 ILE A N 1
ATOM 696 C CA . ILE A 1 91 ? 13.638 -9.551 16.450 1.00 95.19 91 ILE A CA 1
ATOM 697 C C . ILE A 1 91 ? 13.746 -9.807 17.952 1.00 95.19 91 ILE A C 1
ATOM 699 O O . ILE A 1 91 ? 13.937 -8.883 18.749 1.00 95.19 91 ILE A O 1
ATOM 703 N N . GLY A 1 92 ? 13.666 -11.080 18.345 1.00 93.44 92 GLY A N 1
ATOM 704 C CA . GLY A 1 92 ? 13.674 -11.476 19.751 1.00 93.44 92 GLY A CA 1
ATOM 705 C C . GLY A 1 92 ? 12.479 -10.873 20.489 1.00 93.44 92 GLY A C 1
ATOM 706 O O . GLY A 1 92 ? 11.337 -11.151 20.149 1.00 93.44 92 GLY A O 1
ATOM 707 N N . THR A 1 93 ? 12.739 -10.036 21.494 1.00 92.75 93 THR A N 1
ATOM 708 C CA . THR A 1 93 ? 11.695 -9.334 22.262 1.00 92.75 93 THR A CA 1
ATOM 709 C C . THR A 1 93 ? 11.360 -7.945 21.718 1.00 92.75 93 THR A C 1
ATOM 711 O O . THR A 1 93 ? 10.482 -7.274 22.260 1.00 92.75 93 THR A O 1
ATOM 714 N N . LYS A 1 94 ? 12.069 -7.476 20.684 1.00 95.06 94 LYS A N 1
ATOM 715 C CA . LYS A 1 94 ? 11.834 -6.155 20.096 1.00 95.06 94 LYS A CA 1
ATOM 716 C C . LYS A 1 94 ? 10.680 -6.223 19.099 1.00 95.06 94 LYS A C 1
ATOM 718 O O . LYS A 1 94 ? 10.647 -7.166 18.307 1.00 95.06 94 LYS A O 1
ATOM 723 N N . PRO A 1 95 ? 9.780 -5.222 19.081 1.00 96.25 95 PRO A N 1
ATOM 724 C CA . PRO A 1 95 ? 8.751 -5.143 18.053 1.00 96.25 95 PRO A CA 1
ATOM 725 C C . PRO A 1 95 ? 9.384 -4.963 16.665 1.00 96.25 95 PRO A C 1
ATOM 727 O O . PRO A 1 95 ? 10.564 -4.626 16.545 1.00 96.25 95 PRO A O 1
ATOM 730 N N . SER A 1 96 ? 8.588 -5.147 15.610 1.00 96.88 96 SER A N 1
ATOM 731 C CA . SER A 1 96 ? 8.994 -4.767 14.253 1.00 96.88 96 SER A CA 1
ATOM 732 C C . SER A 1 96 ? 9.310 -3.266 14.215 1.00 96.88 96 SER A C 1
ATOM 734 O O . SER A 1 96 ? 8.446 -2.431 14.493 1.00 96.88 96 SER A O 1
ATOM 736 N N . LEU A 1 97 ? 10.565 -2.929 13.912 1.00 97.31 97 LEU A N 1
ATOM 737 C CA . LEU A 1 97 ? 11.010 -1.553 13.706 1.00 97.31 97 LEU A CA 1
ATOM 738 C C . LEU A 1 97 ? 11.035 -1.280 12.207 1.00 97.31 97 LEU A C 1
ATOM 740 O O . LEU A 1 97 ? 11.793 -1.906 11.470 1.00 97.31 97 LEU A O 1
ATOM 744 N N . MET A 1 98 ? 10.187 -0.353 11.778 1.00 97.56 98 MET A N 1
ATOM 745 C CA . MET A 1 98 ? 9.934 -0.088 10.368 1.00 97.56 98 MET A CA 1
ATOM 746 C C . MET A 1 98 ? 10.830 1.034 9.849 1.00 97.56 98 MET A C 1
ATOM 748 O O . MET A 1 98 ? 11.032 2.062 10.498 1.00 97.56 98 MET A O 1
ATOM 752 N N . THR A 1 99 ? 11.317 0.860 8.631 1.00 97.56 99 THR A N 1
ATOM 753 C CA . THR A 1 99 ? 11.791 1.948 7.780 1.00 97.56 99 THR A CA 1
ATOM 754 C C . THR A 1 99 ? 10.621 2.848 7.374 1.00 97.56 99 THR A C 1
ATOM 756 O O . THR A 1 99 ? 9.461 2.436 7.386 1.00 97.56 99 THR A O 1
ATOM 759 N N . PHE A 1 100 ? 10.913 4.083 6.953 1.00 96.50 100 PHE A N 1
ATOM 760 C CA . PHE A 1 100 ? 9.878 4.984 6.432 1.00 96.50 100 PHE A CA 1
ATOM 761 C C . PHE A 1 100 ? 9.154 4.395 5.208 1.00 96.50 100 PHE A C 1
ATOM 763 O O . PHE A 1 100 ? 7.955 4.599 5.046 1.00 96.50 100 PHE A O 1
ATOM 770 N N . GLU A 1 101 ? 9.863 3.613 4.389 1.00 96.56 101 GLU A N 1
ATOM 771 C CA . GLU A 1 101 ? 9.296 2.934 3.221 1.00 96.56 101 GLU A CA 1
ATOM 772 C C . GLU A 1 101 ? 8.270 1.863 3.599 1.00 96.56 101 GLU A C 1
ATOM 774 O O . GLU A 1 101 ? 7.207 1.774 2.989 1.00 96.56 101 GLU A O 1
ATOM 779 N N . GLU A 1 102 ? 8.556 1.068 4.631 1.00 98.31 102 GLU A N 1
ATOM 780 C CA . GLU A 1 102 ? 7.611 0.067 5.133 1.00 98.31 102 GLU A CA 1
ATOM 781 C C . GLU A 1 102 ? 6.361 0.740 5.715 1.00 98.31 102 GLU A C 1
ATOM 783 O O . GLU A 1 102 ? 5.251 0.249 5.521 1.00 98.31 102 GLU A O 1
ATOM 788 N N . VAL A 1 103 ? 6.509 1.900 6.373 1.00 98.00 103 VAL A N 1
ATOM 789 C CA . VAL A 1 103 ? 5.354 2.679 6.854 1.00 98.00 103 VAL A CA 1
ATOM 790 C C . VAL A 1 103 ? 4.544 3.218 5.674 1.00 98.00 103 VAL A C 1
ATOM 792 O O . VAL A 1 103 ? 3.317 3.143 5.698 1.00 98.00 103 VAL A O 1
ATOM 795 N N . ARG A 1 104 ? 5.208 3.714 4.622 1.00 98.06 104 ARG A N 1
ATOM 796 C CA . ARG A 1 104 ? 4.555 4.164 3.382 1.00 98.06 104 ARG A CA 1
ATOM 797 C C . ARG A 1 104 ? 3.773 3.048 2.715 1.00 98.06 104 ARG A C 1
ATOM 799 O O . ARG A 1 104 ? 2.610 3.246 2.392 1.00 98.06 104 ARG A O 1
ATOM 806 N N . THR A 1 105 ? 4.379 1.872 2.617 1.00 98.44 105 THR A N 1
ATOM 807 C CA . THR A 1 105 ? 3.745 0.665 2.079 1.00 98.44 105 THR A CA 1
ATOM 808 C C . THR A 1 105 ? 2.494 0.293 2.879 1.00 98.44 105 THR A C 1
ATOM 810 O O . THR A 1 105 ? 1.440 0.060 2.303 1.00 98.44 105 THR A O 1
ATOM 813 N N . LEU A 1 106 ? 2.556 0.316 4.215 1.00 98.50 106 LEU A N 1
ATOM 814 C CA . LEU A 1 106 ? 1.380 0.042 5.045 1.00 98.50 106 LEU A CA 1
ATOM 815 C C . LEU A 1 106 ? 0.251 1.063 4.816 1.00 98.50 106 LEU A C 1
ATOM 817 O O . LEU A 1 106 ? -0.915 0.684 4.752 1.00 98.50 106 LEU A O 1
ATOM 821 N N . PHE A 1 107 ? 0.580 2.353 4.694 1.00 98.69 107 PHE A N 1
ATOM 822 C CA . PHE A 1 107 ? -0.409 3.395 4.395 1.00 98.69 107 PHE A CA 1
ATOM 823 C C . PHE A 1 107 ? -1.016 3.219 2.998 1.00 98.69 107 PHE A C 1
ATOM 825 O O . PHE A 1 107 ? -2.224 3.397 2.850 1.00 98.69 107 PHE A O 1
ATOM 832 N N . HIS A 1 108 ? -0.200 2.834 2.016 1.00 98.69 108 HIS A N 1
ATOM 833 C CA . HIS A 1 108 ? -0.627 2.526 0.655 1.00 98.69 108 HIS A CA 1
ATOM 834 C C . HIS A 1 108 ? -1.669 1.399 0.645 1.00 98.69 108 HIS A C 1
ATOM 836 O O . HIS A 1 108 ? -2.805 1.613 0.221 1.00 98.69 108 HIS A O 1
ATOM 842 N N . GLU A 1 109 ? -1.341 0.235 1.214 1.00 98.56 109 GLU A N 1
ATOM 843 C CA . GLU A 1 109 ? -2.279 -0.897 1.252 1.00 98.56 109 GLU A CA 1
ATOM 844 C C . GLU A 1 109 ? -3.536 -0.584 2.062 1.00 98.56 109 GLU A C 1
ATOM 846 O O . GLU A 1 109 ? -4.644 -0.993 1.714 1.00 98.56 109 GLU A O 1
ATOM 851 N N . PHE A 1 110 ? -3.392 0.192 3.137 1.00 98.75 110 PHE A N 1
ATOM 852 C CA . PHE A 1 110 ? -4.539 0.630 3.916 1.00 98.75 110 PHE A CA 1
ATOM 853 C C . PHE A 1 110 ? -5.467 1.557 3.116 1.00 98.75 110 PHE A C 1
ATOM 855 O O . PHE A 1 110 ? -6.675 1.511 3.325 1.00 98.75 110 PHE A O 1
ATOM 862 N N . GLY A 1 111 ? -4.951 2.349 2.170 1.00 98.56 111 GLY A N 1
ATOM 863 C CA . GLY A 1 111 ? -5.769 3.142 1.248 1.00 98.56 111 GLY A CA 1
ATOM 864 C C . GLY A 1 111 ? -6.643 2.281 0.334 1.00 98.56 111 GLY A C 1
ATOM 865 O O . GLY A 1 111 ? -7.847 2.529 0.248 1.00 98.56 111 GLY A O 1
ATOM 866 N N . HIS A 1 112 ? -6.081 1.218 -0.252 1.00 98.38 112 HIS A N 1
ATOM 867 C CA . HIS A 1 112 ? -6.867 0.199 -0.969 1.00 98.38 112 HIS A CA 1
ATOM 868 C C . HIS A 1 112 ? -7.933 -0.418 -0.058 1.00 98.38 112 HIS A C 1
ATOM 870 O O . HIS A 1 112 ? -9.115 -0.481 -0.407 1.00 98.38 112 HIS A O 1
ATOM 876 N N . GLY A 1 113 ? -7.532 -0.801 1.159 1.00 98.38 113 GLY A N 1
ATOM 877 C CA . GLY A 1 113 ? -8.431 -1.334 2.179 1.00 98.38 113 GLY A CA 1
ATOM 878 C C . GLY A 1 113 ? -9.600 -0.399 2.482 1.00 98.38 113 GLY A C 1
ATOM 879 O O . GLY A 1 113 ? -10.742 -0.845 2.524 1.00 98.38 113 GLY A O 1
ATOM 880 N N . LEU A 1 114 ? -9.338 0.898 2.648 1.00 98.50 114 LEU A N 1
ATOM 881 C CA . LEU A 1 114 ? -10.361 1.909 2.912 1.00 98.50 114 LEU A CA 1
ATOM 882 C C . LEU A 1 114 ? -11.371 2.025 1.767 1.00 98.50 114 LEU A C 1
ATOM 884 O O . LEU A 1 114 ? -12.566 2.094 2.045 1.00 98.50 114 LEU A O 1
ATOM 888 N N . GLN A 1 115 ? -10.934 2.018 0.502 1.00 98.25 115 GLN A N 1
ATOM 889 C CA . GLN A 1 115 ? -11.860 2.085 -0.637 1.00 98.25 115 GLN A CA 1
ATOM 890 C C . GLN A 1 115 ? -12.815 0.887 -0.657 1.00 98.25 115 GLN A C 1
ATOM 892 O O . GLN A 1 115 ? -14.016 1.051 -0.880 1.00 98.25 115 GLN A O 1
ATOM 897 N N . HIS A 1 116 ? -12.295 -0.309 -0.381 1.00 97.94 116 HIS A N 1
ATOM 898 C CA . HIS A 1 116 ? -13.113 -1.514 -0.276 1.00 97.94 116 HIS A CA 1
ATOM 899 C C . HIS A 1 116 ? -14.080 -1.467 0.903 1.00 97.94 116 HIS A C 1
ATOM 901 O O . HIS A 1 116 ? -15.283 -1.659 0.736 1.00 97.94 116 HIS A O 1
ATOM 907 N N . MET A 1 117 ? -13.550 -1.180 2.090 1.00 97.81 117 MET A N 1
ATOM 908 C CA . MET A 1 117 ? -14.283 -1.239 3.351 1.00 97.81 117 MET A CA 1
ATOM 909 C C . MET A 1 117 ? -15.350 -0.148 3.475 1.00 97.81 117 MET A C 1
ATOM 911 O O . MET A 1 117 ? -16.436 -0.406 3.982 1.00 97.81 117 MET A O 1
ATOM 915 N N . LEU A 1 118 ? -15.072 1.071 3.006 1.00 96.81 118 LEU A N 1
ATOM 916 C CA . LEU A 1 118 ? -15.958 2.229 3.189 1.00 96.81 118 LEU A CA 1
ATOM 917 C C . LEU A 1 118 ? -16.892 2.474 2.001 1.00 96.81 118 LEU A C 1
ATOM 919 O O . LEU A 1 118 ? -17.506 3.538 1.877 1.00 96.81 118 LEU A O 1
ATOM 923 N N . THR A 1 119 ? -17.014 1.493 1.110 1.00 96.25 119 THR A N 1
ATOM 924 C CA . THR A 1 119 ? -17.881 1.607 -0.054 1.00 96.25 119 THR A CA 1
ATOM 925 C C . THR A 1 119 ? -19.351 1.790 0.332 1.00 96.25 119 THR A C 1
ATOM 927 O O . THR A 1 119 ? -19.918 1.123 1.208 1.00 96.25 119 THR A O 1
ATOM 930 N N . ARG A 1 120 ? -20.008 2.716 -0.367 1.00 93.94 120 ARG A N 1
ATOM 931 C CA . ARG A 1 120 ? -21.453 2.956 -0.247 1.00 93.94 120 ARG A CA 1
ATOM 932 C C . ARG A 1 120 ? -22.260 2.285 -1.353 1.00 93.94 120 ARG A C 1
ATOM 934 O O . ARG A 1 120 ? -23.482 2.271 -1.262 1.00 93.94 120 ARG A O 1
ATOM 941 N N . ALA A 1 121 ? -21.600 1.728 -2.367 1.00 94.12 121 ALA A N 1
ATOM 942 C CA . ALA A 1 121 ? -22.268 0.917 -3.372 1.00 94.12 121 ALA A CA 1
ATOM 943 C C . ALA A 1 121 ? -22.779 -0.380 -2.727 1.00 94.12 121 ALA A C 1
ATOM 945 O O . ALA A 1 121 ? -22.072 -1.010 -1.941 1.00 94.12 121 ALA A O 1
ATOM 946 N N . SER A 1 122 ? -24.023 -0.752 -3.032 1.00 90.75 122 SER A N 1
ATOM 947 C CA . SER A 1 122 ? -24.668 -1.951 -2.483 1.00 90.75 122 SER A CA 1
ATOM 948 C C . SER A 1 122 ? -24.729 -3.123 -3.465 1.00 90.75 122 SER A C 1
ATOM 950 O O . SER A 1 122 ? -25.028 -4.248 -3.067 1.00 90.75 122 SER A O 1
ATOM 952 N N . VAL A 1 123 ? -24.425 -2.874 -4.742 1.00 93.88 123 VAL A N 1
ATOM 953 C CA . VAL A 1 123 ? -24.380 -3.892 -5.795 1.00 93.88 123 VAL A CA 1
ATOM 954 C C . VAL A 1 123 ? -22.989 -4.514 -5.813 1.00 93.88 123 VAL A C 1
ATOM 956 O O . VAL A 1 123 ? -22.025 -3.826 -6.139 1.00 93.88 123 VAL A O 1
ATOM 959 N N . GLY A 1 124 ? -22.898 -5.808 -5.488 1.00 92.56 124 GLY A N 1
ATOM 960 C CA . GLY A 1 124 ? -21.624 -6.509 -5.286 1.00 92.56 124 GLY A CA 1
ATOM 961 C C . GLY A 1 124 ? -20.612 -6.356 -6.422 1.00 92.56 124 GLY A C 1
ATOM 962 O O . GLY A 1 124 ? -19.442 -6.103 -6.154 1.00 92.56 124 GLY A O 1
ATOM 963 N N . ASP A 1 125 ? -21.061 -6.413 -7.678 1.00 91.94 125 ASP A N 1
ATOM 964 C CA . ASP A 1 125 ? -20.184 -6.320 -8.857 1.00 91.94 125 ASP A CA 1
ATOM 965 C C . ASP A 1 125 ? -19.452 -4.972 -8.985 1.00 91.94 125 ASP A C 1
ATOM 967 O O . ASP A 1 125 ? -18.428 -4.879 -9.662 1.00 91.94 125 ASP A O 1
ATOM 971 N N . VAL A 1 126 ? -19.974 -3.922 -8.346 1.00 94.44 126 VAL A N 1
ATOM 972 C CA . VAL A 1 126 ? -19.436 -2.552 -8.396 1.00 94.44 126 VAL A CA 1
ATOM 973 C C . VAL A 1 126 ? -19.181 -1.975 -6.999 1.00 94.44 126 VAL A C 1
ATOM 975 O O . VAL A 1 126 ? -19.066 -0.762 -6.821 1.00 94.44 126 VAL A O 1
ATOM 978 N N . ALA A 1 127 ? -19.150 -2.835 -5.979 1.00 94.69 127 ALA A N 1
ATOM 979 C CA . ALA A 1 127 ? -18.862 -2.446 -4.610 1.00 94.69 127 ALA A CA 1
ATOM 980 C C . ALA A 1 127 ? -17.362 -2.522 -4.313 1.00 94.69 127 ALA A C 1
ATOM 982 O O . ALA A 1 127 ? -16.617 -3.332 -4.866 1.00 94.69 127 ALA A O 1
ATOM 983 N N . GLY A 1 128 ? -16.919 -1.676 -3.388 1.00 94.56 128 GLY A N 1
ATOM 984 C CA . GLY A 1 128 ? -15.522 -1.600 -2.984 1.00 94.56 128 GLY A CA 1
ATOM 985 C C . GLY A 1 128 ? -14.640 -1.086 -4.113 1.00 94.56 128 GLY A C 1
ATOM 986 O O . GLY A 1 128 ? -14.781 0.056 -4.546 1.00 94.56 128 GLY A O 1
ATOM 987 N N . ILE A 1 129 ? -13.740 -1.952 -4.569 1.00 93.31 129 ILE A N 1
ATOM 988 C CA . ILE A 1 129 ? -12.862 -1.722 -5.725 1.00 93.31 129 ILE A CA 1
ATOM 989 C C . ILE A 1 129 ? -13.425 -2.323 -7.028 1.00 93.31 129 ILE A C 1
ATOM 991 O O . ILE A 1 129 ? -12.825 -2.165 -8.088 1.00 93.31 129 ILE A O 1
ATOM 995 N N . GLY A 1 130 ? -14.561 -3.028 -6.966 1.00 92.06 130 GLY A N 1
ATOM 996 C CA . GLY A 1 130 ? -15.209 -3.621 -8.134 1.00 92.06 130 GLY A CA 1
ATOM 997 C C . GLY A 1 130 ? -15.701 -2.557 -9.115 1.00 92.06 130 GLY A C 1
ATOM 998 O O . GLY A 1 130 ? -16.255 -1.538 -8.710 1.00 92.06 130 GLY A O 1
ATOM 999 N N . GLY A 1 131 ? -15.493 -2.789 -10.412 1.00 89.19 131 GLY A N 1
ATOM 1000 C CA . GLY A 1 131 ? -15.966 -1.899 -11.478 1.00 89.19 131 GLY A CA 1
ATOM 1001 C C . GLY A 1 131 ? -15.231 -0.559 -11.602 1.00 89.19 131 GLY A C 1
ATOM 1002 O O . GLY A 1 131 ? -15.625 0.246 -12.439 1.00 89.19 131 GLY A O 1
ATOM 1003 N N . VAL A 1 132 ? -14.182 -0.319 -10.810 1.00 94.88 132 VAL A N 1
ATOM 1004 C CA . VAL A 1 132 ? -13.305 0.852 -10.943 1.00 94.88 132 VAL A CA 1
ATOM 1005 C C . VAL A 1 132 ? -12.288 0.587 -12.051 1.00 94.88 132 VAL A C 1
ATOM 1007 O O . VAL A 1 132 ? -11.656 -0.470 -12.076 1.00 94.88 132 VAL A O 1
ATOM 1010 N N . GLU A 1 133 ? -12.121 1.534 -12.973 1.00 96.25 133 GLU A N 1
ATOM 1011 C CA . GLU A 1 133 ? -11.119 1.436 -14.030 1.00 96.25 133 GLU A CA 1
ATOM 1012 C C . GLU A 1 133 ? -9.705 1.276 -13.449 1.00 96.25 133 GLU A C 1
ATOM 1014 O O . GLU A 1 133 ? -9.318 1.939 -12.485 1.00 96.25 133 GLU A O 1
ATOM 1019 N N . TRP A 1 134 ? -8.918 0.373 -14.042 1.00 92.94 134 TRP A N 1
ATOM 1020 C CA . TRP A 1 134 ? -7.635 -0.071 -13.484 1.00 92.94 134 TRP A CA 1
ATOM 1021 C C . TRP A 1 134 ? -6.581 1.041 -13.366 1.00 92.94 134 TRP A C 1
ATOM 1023 O O . TRP A 1 134 ? -5.661 0.946 -12.564 1.00 92.94 134 TRP A O 1
ATOM 1033 N N . ASP A 1 135 ? -6.703 2.119 -14.138 1.00 94.00 135 ASP A N 1
ATOM 1034 C CA . ASP A 1 135 ? -5.841 3.301 -14.038 1.00 94.00 135 ASP A CA 1
ATOM 1035 C C . ASP A 1 135 ? -6.224 4.246 -12.882 1.00 94.00 135 ASP A C 1
ATOM 1037 O O . ASP A 1 135 ? -5.459 5.155 -12.555 1.00 94.00 135 ASP A O 1
ATOM 1041 N N . ALA A 1 136 ? -7.365 4.015 -12.226 1.00 95.12 136 ALA A N 1
ATOM 1042 C CA . ALA A 1 136 ? -7.853 4.790 -11.088 1.00 95.12 136 ALA A CA 1
ATOM 1043 C C . ALA A 1 136 ? -7.763 4.050 -9.740 1.00 95.12 136 ALA A C 1
ATOM 1045 O O . ALA A 1 136 ? -7.853 4.698 -8.694 1.00 95.12 136 ALA A O 1
ATOM 1046 N N . VAL A 1 137 ? -7.563 2.725 -9.731 1.00 93.25 137 VAL A N 1
ATOM 1047 C CA . VAL A 1 137 ? -7.549 1.919 -8.489 1.00 93.25 137 VAL A CA 1
ATOM 1048 C C . VAL A 1 137 ? -6.431 2.312 -7.519 1.00 93.25 137 VAL A C 1
ATOM 1050 O O . VAL A 1 137 ? -6.596 2.162 -6.318 1.00 93.25 137 VAL A O 1
ATOM 1053 N N . GLU A 1 138 ? -5.324 2.882 -8.006 1.00 95.69 138 GLU A N 1
ATOM 1054 C CA . GLU A 1 138 ? -4.192 3.338 -7.176 1.00 95.69 138 GLU A CA 1
ATOM 1055 C C . GLU A 1 138 ? -4.387 4.729 -6.549 1.00 95.69 138 GLU A C 1
ATOM 1057 O O . GLU A 1 138 ? -3.531 5.229 -5.816 1.00 95.69 138 GLU A O 1
ATOM 1062 N N . LEU A 1 139 ? -5.507 5.400 -6.823 1.00 97.69 139 LEU A N 1
ATOM 1063 C CA . LEU A 1 139 ? -5.767 6.728 -6.275 1.00 97.69 139 LEU A CA 1
ATOM 1064 C C . LEU A 1 139 ? -5.811 6.755 -4.731 1.00 97.69 139 LEU A C 1
ATOM 1066 O O . LEU A 1 139 ? -5.109 7.584 -4.143 1.00 97.69 139 LEU A O 1
ATOM 1070 N N . PRO A 1 140 ? -6.617 5.928 -4.032 1.00 97.50 140 PRO A N 1
ATOM 1071 C CA . PRO A 1 140 ? -6.719 6.010 -2.575 1.00 97.50 140 PRO A CA 1
ATOM 1072 C C . PRO A 1 140 ? -5.460 5.517 -1.862 1.00 97.50 140 PRO A C 1
ATOM 1074 O O . PRO A 1 140 ? -5.115 6.058 -0.809 1.00 97.50 140 PRO A O 1
ATOM 1077 N N . SER A 1 141 ? -4.761 4.532 -2.422 1.00 97.38 141 SER A N 1
ATOM 1078 C CA . SER A 1 141 ? -3.504 4.021 -1.879 1.00 97.38 141 SER A CA 1
ATOM 1079 C C . SER A 1 141 ? -2.425 5.108 -1.888 1.00 97.38 141 SER A C 1
ATOM 1081 O O . SER A 1 141 ? -1.926 5.497 -0.829 1.00 97.38 141 SER A O 1
ATOM 1083 N N . GLN A 1 142 ? -2.172 5.725 -3.046 1.00 97.44 142 GLN A N 1
ATOM 1084 C CA . GLN A 1 142 ? -1.214 6.828 -3.185 1.00 97.44 142 GLN A CA 1
ATOM 1085 C C . GLN A 1 142 ? -1.644 8.083 -2.418 1.00 97.44 142 GLN A C 1
ATOM 1087 O O . GLN A 1 142 ? -0.810 8.808 -1.865 1.00 97.44 142 GLN A O 1
ATOM 1092 N N . PHE A 1 143 ? -2.950 8.352 -2.331 1.00 98.44 143 PHE A N 1
ATOM 1093 C CA . PHE A 1 143 ? -3.476 9.426 -1.491 1.00 98.44 143 PHE A CA 1
ATOM 1094 C C . PHE A 1 143 ? -3.048 9.245 -0.029 1.00 98.44 143 PHE A C 1
ATOM 1096 O O . PHE A 1 143 ? -2.573 10.204 0.588 1.00 98.44 143 PHE A O 1
ATOM 1103 N N . MET A 1 144 ? -3.154 8.027 0.512 1.00 98.62 144 MET A N 1
ATOM 1104 C CA . MET A 1 144 ? -2.814 7.752 1.907 1.00 98.62 144 MET A CA 1
ATOM 1105 C C . MET A 1 144 ? -1.326 7.963 2.220 1.00 98.62 144 MET A C 1
ATOM 1107 O O . MET A 1 144 ? -0.999 8.431 3.313 1.00 98.62 144 MET A O 1
ATOM 1111 N N . GLU A 1 145 ? -0.424 7.723 1.268 1.00 98.19 145 GLU A N 1
ATOM 1112 C CA . GLU A 1 145 ? 1.023 7.922 1.452 1.00 98.19 145 GLU A CA 1
ATOM 1113 C C . GLU A 1 145 ? 1.402 9.370 1.807 1.00 98.19 145 GLU A C 1
ATOM 1115 O O . GLU A 1 145 ? 2.334 9.607 2.581 1.00 98.19 145 GLU A O 1
ATOM 1120 N N . ASN A 1 146 ? 0.657 10.355 1.293 1.00 97.62 146 ASN A N 1
ATOM 1121 C CA . ASN A 1 146 ? 0.941 11.777 1.515 1.00 97.62 146 ASN A CA 1
ATOM 1122 C C . ASN A 1 146 ? 0.867 12.172 2.998 1.00 97.62 146 ASN A C 1
ATOM 1124 O O . ASN A 1 146 ? 1.555 13.097 3.440 1.00 97.62 146 ASN A O 1
ATOM 1128 N N . TRP A 1 147 ? 0.077 11.451 3.795 1.00 98.12 147 TRP A N 1
ATOM 1129 C CA . TRP A 1 147 ? -0.112 11.746 5.214 1.00 98.12 147 TRP A CA 1
ATOM 1130 C C . TRP A 1 147 ? 1.106 11.416 6.077 1.00 98.12 147 TRP A C 1
ATOM 1132 O O . TRP A 1 147 ? 1.168 11.841 7.229 1.00 98.12 147 TRP A O 1
ATOM 1142 N N . LEU A 1 148 ? 2.121 10.745 5.529 1.00 96.88 148 LEU A N 1
ATOM 1143 C CA . LEU A 1 148 ? 3.399 10.564 6.217 1.00 96.88 148 LEU A CA 1
ATOM 1144 C C . LEU A 1 148 ? 4.240 11.837 6.315 1.00 96.88 148 LEU A C 1
ATOM 1146 O O . LEU A 1 148 ? 5.211 11.870 7.064 1.00 96.88 148 LEU A O 1
ATOM 1150 N N . TYR A 1 149 ? 3.861 12.894 5.603 1.00 96.50 149 TYR A N 1
ATOM 1151 C CA . TYR A 1 149 ? 4.476 14.214 5.733 1.00 96.50 149 TYR A CA 1
ATOM 1152 C C . TYR A 1 149 ? 3.597 15.187 6.535 1.00 96.50 149 TYR A C 1
ATOM 1154 O O . TYR A 1 149 ? 4.010 16.312 6.814 1.00 96.50 149 TYR A O 1
ATOM 1162 N N . ASP A 1 150 ? 2.406 14.755 6.971 1.00 96.62 150 ASP A N 1
ATOM 1163 C CA . ASP A 1 150 ? 1.570 15.514 7.898 1.00 96.62 150 ASP A CA 1
ATOM 1164 C C . ASP A 1 150 ? 2.098 15.371 9.330 1.00 96.62 150 ASP A C 1
ATOM 1166 O O . ASP A 1 150 ? 2.136 14.281 9.912 1.00 96.62 150 ASP A O 1
ATOM 1170 N N . LYS A 1 151 ? 2.447 16.507 9.940 1.00 96.00 151 LYS A N 1
ATOM 1171 C CA . LYS A 1 151 ? 2.981 16.561 11.304 1.00 96.00 151 LYS A CA 1
ATOM 1172 C C . LYS A 1 151 ? 2.026 15.916 12.308 1.00 96.00 151 LYS A C 1
ATOM 1174 O O . LYS A 1 151 ? 2.467 15.154 13.163 1.00 96.00 151 LYS A O 1
ATOM 1179 N N . LYS A 1 152 ? 0.717 16.179 12.213 1.00 96.25 152 LYS A N 1
ATOM 1180 C CA . LYS A 1 152 ? -0.258 15.613 13.162 1.00 96.25 152 LYS A CA 1
ATOM 1181 C C . LYS A 1 152 ? -0.317 14.086 13.057 1.00 96.25 152 LYS A C 1
ATOM 1183 O O . LYS A 1 152 ? -0.460 13.408 14.072 1.00 96.25 152 LYS A O 1
ATOM 1188 N N . THR A 1 153 ? -0.186 13.553 11.848 1.00 97.12 153 THR A N 1
ATOM 1189 C CA . THR A 1 153 ? -0.178 12.113 11.581 1.00 97.12 153 THR A CA 1
ATOM 1190 C C . THR A 1 153 ? 1.083 11.438 12.104 1.00 97.12 153 THR A C 1
ATOM 1192 O O . THR A 1 153 ? 0.963 10.500 12.893 1.00 97.12 153 THR A O 1
ATOM 1195 N N . ILE A 1 154 ? 2.272 11.931 11.736 1.00 96.62 154 ILE A N 1
ATOM 1196 C CA . ILE A 1 154 ? 3.552 11.338 12.157 1.00 96.62 154 ILE A CA 1
ATOM 1197 C C . ILE A 1 154 ? 3.698 11.340 13.675 1.00 96.62 154 ILE A C 1
ATOM 1199 O O . ILE A 1 154 ? 3.989 10.303 14.266 1.00 96.62 154 ILE A O 1
ATOM 1203 N N . TYR A 1 155 ? 3.407 12.461 14.335 1.00 96.38 155 TYR A N 1
ATOM 1204 C CA . TYR A 1 155 ? 3.475 12.539 15.798 1.00 96.38 155 TYR A CA 1
ATOM 1205 C C . TYR A 1 155 ? 2.412 11.677 16.498 1.00 96.38 155 TYR A C 1
ATOM 1207 O O . TYR A 1 155 ? 2.516 11.412 17.691 1.00 96.38 155 TYR A O 1
ATOM 1215 N N . GLY A 1 156 ? 1.411 11.182 15.765 1.00 96.06 156 GLY A N 1
ATOM 1216 C CA . GLY A 1 156 ? 0.437 10.216 16.266 1.00 96.06 156 GLY A CA 1
ATOM 1217 C C . GLY A 1 156 ? 0.954 8.773 16.352 1.00 96.06 156 GLY A C 1
ATOM 1218 O O . GLY A 1 156 ? 0.196 7.895 16.776 1.00 96.06 156 GLY A O 1
ATOM 1219 N N . PHE A 1 157 ? 2.180 8.476 15.902 1.00 95.75 157 PHE A N 1
ATOM 1220 C CA . PHE A 1 157 ? 2.782 7.142 16.060 1.00 95.75 157 PHE A CA 1
ATOM 1221 C C . PHE A 1 157 ? 4.310 7.096 16.153 1.00 95.75 157 PHE A C 1
ATOM 1223 O O . PHE A 1 157 ? 4.831 6.102 16.652 1.00 95.75 157 PHE A O 1
ATOM 1230 N N . ALA A 1 158 ? 5.034 8.113 15.688 1.00 96.88 158 ALA A N 1
ATOM 1231 C CA . ALA A 1 158 ? 6.491 8.123 15.683 1.00 96.88 158 ALA A CA 1
ATOM 1232 C C . ALA A 1 158 ? 7.047 8.443 17.079 1.00 96.88 158 ALA A C 1
ATOM 1234 O O . ALA A 1 158 ? 7.431 9.576 17.365 1.00 96.88 158 ALA A O 1
ATOM 1235 N N . ASN A 1 159 ? 7.083 7.426 17.939 1.00 97.44 159 ASN A N 1
ATOM 1236 C CA . ASN A 1 159 ? 7.683 7.474 19.269 1.00 97.44 159 ASN A CA 1
ATOM 1237 C C . ASN A 1 159 ? 8.760 6.392 19.389 1.00 97.44 159 ASN A C 1
ATOM 1239 O O . ASN A 1 159 ? 8.641 5.316 18.798 1.00 97.44 159 ASN A O 1
ATOM 1243 N N . HIS A 1 160 ? 9.809 6.656 20.162 1.00 98.12 160 HIS A N 1
ATOM 1244 C CA . HIS A 1 160 ? 10.846 5.668 20.431 1.00 98.12 160 HIS A CA 1
ATOM 1245 C C . HIS A 1 160 ? 10.255 4.473 21.191 1.00 98.12 160 HIS A C 1
ATOM 1247 O O . HIS A 1 160 ? 9.636 4.649 22.240 1.00 98.12 160 HIS A O 1
ATOM 1253 N N . TYR A 1 161 ? 10.474 3.253 20.693 1.00 97.25 161 TYR A N 1
ATOM 1254 C CA . TYR A 1 161 ? 9.777 2.063 21.202 1.00 97.25 161 TYR A CA 1
ATOM 1255 C C . TYR A 1 161 ? 10.070 1.745 22.680 1.00 97.25 161 TYR A C 1
ATOM 1257 O O . TYR A 1 161 ? 9.221 1.170 23.351 1.00 97.25 161 TYR A O 1
ATOM 1265 N N . GLU A 1 162 ? 11.249 2.119 23.195 1.00 96.94 162 GLU A N 1
ATOM 1266 C CA . GLU A 1 162 ? 11.622 1.879 24.604 1.00 96.94 162 GLU A CA 1
ATOM 1267 C C . GLU A 1 162 ? 11.266 3.035 25.539 1.00 96.94 162 GLU A C 1
ATOM 1269 O O . GLU A 1 162 ? 10.900 2.804 26.686 1.00 96.94 162 GLU A O 1
ATOM 1274 N N . THR A 1 163 ? 11.421 4.280 25.081 1.00 97.88 163 THR A N 1
ATOM 1275 C CA . THR A 1 163 ? 11.349 5.459 25.959 1.00 97.88 163 THR A CA 1
ATOM 1276 C C . THR A 1 163 ? 10.017 6.184 25.836 1.00 97.88 163 THR A C 1
ATOM 1278 O O . THR A 1 163 ? 9.679 6.975 26.707 1.00 97.88 163 THR A O 1
ATOM 1281 N N . GLY A 1 164 ? 9.262 5.938 24.762 1.00 97.44 164 GLY A N 1
ATOM 1282 C CA . GLY A 1 164 ? 8.032 6.659 24.448 1.00 97.44 164 GLY A CA 1
ATOM 1283 C C . GLY A 1 164 ? 8.250 8.098 23.974 1.00 97.44 164 GLY A C 1
ATOM 1284 O O . GLY A 1 164 ? 7.274 8.767 23.651 1.00 97.44 164 GLY A O 1
ATOM 1285 N N . GLU A 1 165 ? 9.498 8.573 23.901 1.00 98.19 165 GLU A N 1
ATOM 1286 C CA . GLU A 1 165 ? 9.806 9.937 23.467 1.00 98.19 165 GLU A CA 1
ATOM 1287 C C . GLU A 1 165 ? 9.401 10.146 21.998 1.00 98.19 165 GLU A C 1
ATOM 1289 O O . GLU A 1 165 ? 9.712 9.294 21.154 1.00 98.19 165 GLU A O 1
ATOM 1294 N N . PRO A 1 166 ? 8.729 11.261 21.663 1.00 97.88 166 PRO A N 1
ATOM 1295 C CA . PRO A 1 166 ? 8.294 11.534 20.302 1.00 97.88 166 PRO A CA 1
ATOM 1296 C C . PRO A 1 166 ? 9.475 11.847 19.384 1.00 97.88 166 PRO A C 1
ATOM 1298 O O . PRO A 1 166 ? 10.533 12.297 19.826 1.00 97.88 166 PRO A O 1
ATOM 1301 N N . LEU A 1 167 ? 9.265 11.670 18.078 1.00 97.62 167 LEU A N 1
ATOM 1302 C CA . LEU A 1 167 ? 10.220 12.065 17.045 1.00 97.62 167 LEU A CA 1
ATOM 1303 C C . LEU A 1 167 ? 10.666 13.532 17.246 1.00 97.62 167 LEU A C 1
ATOM 1305 O O . LEU A 1 167 ? 9.827 14.443 17.191 1.00 97.62 167 LEU A O 1
ATOM 1309 N N . PRO A 1 168 ? 11.974 13.791 17.441 1.00 98.12 168 PRO A N 1
ATOM 1310 C CA . PRO A 1 168 ? 12.503 15.146 17.512 1.00 98.12 168 PRO A CA 1
ATOM 1311 C C . PRO A 1 168 ? 12.116 15.982 16.290 1.00 98.12 168 PRO A C 1
ATOM 1313 O O . PRO A 1 168 ? 12.145 15.503 15.153 1.00 98.12 168 PRO A O 1
ATOM 1316 N N . LEU A 1 169 ? 11.758 17.248 16.523 1.00 97.50 169 LEU A N 1
ATOM 1317 C CA . LEU A 1 169 ? 11.280 18.142 15.464 1.00 97.50 169 LEU A CA 1
ATOM 1318 C C . LEU A 1 169 ? 12.307 18.327 14.343 1.00 97.50 169 LEU A C 1
ATOM 1320 O O . LEU A 1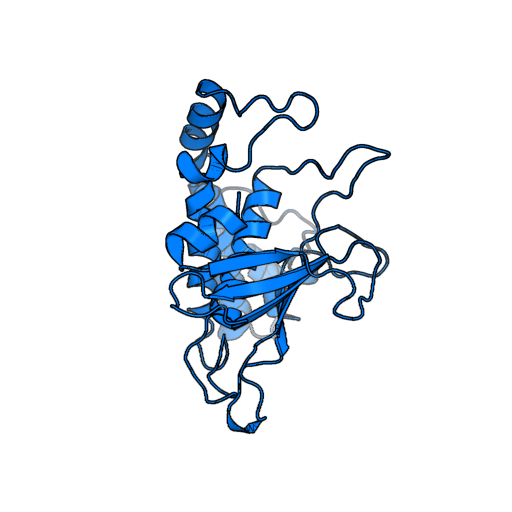 169 ? 11.934 18.315 13.174 1.00 97.50 169 LEU A O 1
ATOM 1324 N N . ASP A 1 170 ? 13.591 18.423 14.681 1.00 97.94 170 ASP A N 1
ATOM 1325 C CA . ASP A 1 170 ? 14.659 18.585 13.694 1.00 97.94 170 ASP A CA 1
ATOM 1326 C C . ASP A 1 170 ? 14.798 17.357 12.775 1.00 97.94 170 ASP A C 1
ATOM 1328 O O . ASP A 1 170 ? 15.142 17.493 11.601 1.00 97.94 170 ASP A O 1
ATOM 1332 N N . LEU A 1 171 ? 14.515 16.151 13.284 1.00 97.75 171 LEU A N 1
ATOM 1333 C CA . LEU A 1 171 ? 14.499 14.927 12.483 1.00 97.75 171 LEU A CA 1
ATOM 1334 C C . LEU A 1 171 ? 13.274 14.869 11.569 1.00 97.75 171 LEU A C 1
ATOM 1336 O O . LEU A 1 171 ? 13.409 14.485 10.408 1.00 97.75 171 LEU A O 1
ATOM 1340 N N . PHE A 1 172 ? 12.104 15.295 12.052 1.00 97.56 172 PHE A N 1
ATOM 1341 C CA . PHE A 1 172 ? 10.911 15.414 11.213 1.00 97.56 172 PHE A CA 1
ATOM 1342 C C . PHE A 1 172 ? 11.119 16.416 10.066 1.00 97.56 172 PHE A C 1
ATOM 1344 O O . PHE A 1 172 ? 10.809 16.115 8.917 1.00 97.56 172 PHE A O 1
ATOM 1351 N N . GLU A 1 173 ? 11.707 17.581 10.341 1.00 97.69 173 GLU A N 1
ATOM 1352 C CA . GLU A 1 173 ? 11.996 18.588 9.312 1.00 97.69 173 GLU A CA 1
ATOM 1353 C C . GLU A 1 173 ? 12.994 18.076 8.262 1.00 97.69 173 GLU A C 1
ATOM 1355 O O . GLU A 1 173 ? 12.799 18.306 7.067 1.00 97.69 173 GLU A O 1
ATOM 1360 N N . LYS A 1 174 ? 14.020 17.316 8.673 1.00 97.81 174 LYS A N 1
ATOM 1361 C CA . LYS A 1 174 ? 14.945 16.639 7.744 1.00 97.81 174 LYS A CA 1
ATOM 1362 C C . LYS A 1 174 ? 14.233 15.598 6.879 1.00 97.81 174 LYS A C 1
ATOM 1364 O O . LYS A 1 174 ? 14.525 15.503 5.689 1.00 97.81 174 LYS A O 1
ATOM 1369 N N . LEU A 1 175 ? 13.303 14.839 7.457 1.00 96.25 175 LEU A N 1
ATOM 1370 C CA . LEU A 1 175 ? 12.493 13.855 6.738 1.00 96.25 175 LEU A CA 1
ATOM 1371 C C . LEU A 1 175 ? 11.635 14.528 5.660 1.00 96.25 175 LEU A C 1
ATOM 1373 O O . LEU A 1 175 ? 11.643 14.085 4.513 1.00 96.25 175 LEU A O 1
ATOM 1377 N N . VAL A 1 176 ? 10.955 15.628 5.999 1.00 96.81 176 VAL A N 1
ATOM 1378 C CA . VAL A 1 176 ? 10.151 16.406 5.042 1.00 96.81 176 VAL A CA 1
ATOM 1379 C C . VAL A 1 176 ? 11.036 17.016 3.953 1.00 96.81 176 VAL A C 1
ATOM 1381 O O . VAL A 1 176 ? 10.733 16.885 2.770 1.00 96.81 176 VAL A O 1
ATOM 1384 N N . ALA A 1 177 ? 12.172 17.618 4.316 1.00 96.94 177 ALA A N 1
ATOM 1385 C CA . ALA A 1 177 ? 13.114 18.175 3.343 1.00 96.94 177 ALA A CA 1
ATOM 1386 C C . ALA A 1 177 ? 13.674 17.107 2.381 1.00 96.94 177 ALA A C 1
ATOM 1388 O O . ALA A 1 177 ? 13.939 17.396 1.214 1.00 96.94 177 ALA A O 1
ATOM 1389 N N . GLY A 1 178 ? 13.824 15.867 2.855 1.00 95.75 178 GLY A N 1
ATOM 1390 C CA . GLY A 1 178 ? 14.279 14.725 2.067 1.00 95.75 178 GLY A CA 1
ATOM 1391 C C . GLY A 1 178 ? 13.237 14.137 1.111 1.00 95.75 178 GLY A C 1
ATOM 1392 O O . GLY A 1 178 ? 13.607 13.311 0.281 1.00 95.75 178 GLY A O 1
ATOM 1393 N N . GLN A 1 179 ? 11.966 14.557 1.172 1.00 93.88 179 GLN A N 1
ATOM 1394 C CA . GLN A 1 179 ? 10.867 13.971 0.387 1.00 93.88 179 GLN A CA 1
ATOM 1395 C C . GLN A 1 179 ? 11.145 13.921 -1.122 1.00 93.88 179 GLN A C 1
ATOM 1397 O O . GLN A 1 179 ? 10.747 12.979 -1.800 1.00 93.88 179 GLN A O 1
ATOM 1402 N N . THR A 1 180 ? 11.822 14.937 -1.660 1.00 94.94 180 THR A N 1
ATOM 1403 C CA . THR A 1 180 ? 12.076 15.065 -3.105 1.00 94.94 180 THR A CA 1
ATOM 1404 C C . THR A 1 180 ? 13.467 14.590 -3.522 1.00 94.94 180 THR A C 1
ATOM 1406 O O . THR A 1 180 ? 13.852 14.732 -4.687 1.00 94.94 180 THR A O 1
ATOM 1409 N N . TYR A 1 181 ? 14.229 13.994 -2.598 1.00 95.00 181 TYR A N 1
ATOM 1410 C CA . TYR A 1 181 ? 15.542 13.439 -2.897 1.00 95.00 181 TYR A CA 1
ATOM 1411 C C . TYR A 1 181 ? 15.438 12.390 -4.016 1.00 95.00 181 TYR A C 1
ATOM 1413 O O . TYR A 1 181 ? 14.716 11.405 -3.898 1.00 95.00 181 TYR A O 1
ATOM 1421 N N . ASN A 1 182 ? 16.148 12.613 -5.128 1.00 92.81 182 ASN A N 1
ATOM 1422 C CA . ASN A 1 182 ? 16.118 11.769 -6.331 1.00 92.81 182 ASN A CA 1
ATOM 1423 C C . ASN A 1 182 ? 14.726 11.543 -6.966 1.00 92.81 182 ASN A C 1
ATOM 1425 O O . ASN A 1 182 ? 14.569 10.610 -7.757 1.00 92.81 182 ASN A O 1
ATOM 1429 N N . ALA A 1 183 ? 13.740 12.416 -6.721 1.00 93.88 183 ALA A N 1
ATOM 1430 C CA . ALA A 1 183 ? 12.389 12.277 -7.284 1.00 93.88 183 ALA A CA 1
ATOM 1431 C C . ALA A 1 183 ? 12.382 12.137 -8.821 1.00 93.88 183 ALA A C 1
ATOM 1433 O O . ALA A 1 183 ? 11.611 11.356 -9.372 1.00 93.88 183 ALA A O 1
ATOM 1434 N N . GLY A 1 184 ? 13.297 12.825 -9.516 1.00 93.69 184 GLY A N 1
ATOM 1435 C CA . GLY A 1 184 ? 13.469 12.683 -10.965 1.00 93.69 184 GLY A CA 1
ATOM 1436 C C . GLY A 1 184 ? 13.892 11.272 -11.393 1.00 93.69 184 GLY A C 1
ATOM 1437 O O . GLY A 1 184 ? 13.328 10.739 -12.341 1.00 93.69 184 GLY A O 1
ATOM 1438 N N . MET A 1 185 ? 14.830 10.637 -10.678 1.00 91.75 185 MET A N 1
ATOM 1439 C CA . MET A 1 185 ? 15.251 9.258 -10.972 1.00 91.75 185 MET A CA 1
ATOM 1440 C C . MET A 1 185 ? 14.141 8.248 -10.674 1.00 91.75 185 MET A C 1
ATOM 1442 O O . MET A 1 185 ? 13.978 7.275 -11.408 1.00 91.75 185 MET A O 1
ATOM 1446 N N . TYR A 1 186 ? 13.374 8.477 -9.605 1.00 91.25 186 TYR A N 1
ATOM 1447 C CA . TYR A 1 186 ? 12.211 7.654 -9.287 1.00 91.25 186 TYR A CA 1
ATOM 1448 C C . TYR A 1 186 ? 11.162 7.738 -10.401 1.00 91.25 186 TYR A C 1
ATOM 1450 O O . TYR A 1 186 ? 10.745 6.713 -10.938 1.00 91.25 186 TYR A O 1
ATOM 1458 N N . LEU A 1 187 ? 10.798 8.958 -10.811 1.00 93.88 187 LEU A N 1
ATOM 1459 C CA . LEU A 1 187 ? 9.824 9.179 -11.874 1.00 93.88 187 LEU A CA 1
ATOM 1460 C C . LEU A 1 187 ? 10.267 8.523 -13.182 1.00 93.88 187 LEU A C 1
ATOM 1462 O O . LEU A 1 187 ? 9.483 7.809 -13.803 1.00 93.88 187 LEU A O 1
ATOM 1466 N N . THR A 1 188 ? 11.520 8.713 -13.599 1.00 94.62 188 THR A N 1
ATOM 1467 C CA . THR A 1 188 ? 11.985 8.109 -14.848 1.00 94.62 188 THR A CA 1
ATOM 1468 C C . THR A 1 188 ? 12.034 6.586 -14.787 1.00 94.62 188 THR A C 1
ATOM 1470 O O . THR A 1 188 ? 11.745 5.939 -15.793 1.00 94.62 188 THR A O 1
ATOM 1473 N N . ARG A 1 189 ? 12.314 5.992 -13.618 1.00 93.25 189 ARG A N 1
ATOM 1474 C CA . ARG A 1 189 ? 12.191 4.542 -13.415 1.00 93.25 189 ARG A CA 1
ATOM 1475 C C . ARG A 1 189 ? 10.745 4.068 -13.576 1.00 93.25 189 ARG A C 1
ATOM 1477 O O . ARG A 1 189 ? 10.527 3.066 -14.247 1.00 93.25 189 ARG A O 1
ATOM 1484 N N . GLN A 1 190 ? 9.763 4.769 -13.011 1.00 94.50 190 GLN A N 1
ATOM 1485 C CA . GLN A 1 190 ? 8.352 4.389 -13.163 1.00 94.50 190 GLN A CA 1
ATOM 1486 C C . GLN A 1 190 ? 7.863 4.560 -14.612 1.00 94.50 190 GLN A C 1
ATOM 1488 O O . GLN A 1 190 ? 7.205 3.668 -15.143 1.00 94.50 190 GLN A O 1
ATOM 1493 N N . LEU A 1 191 ? 8.265 5.642 -15.290 1.00 95.81 191 LEU A N 1
ATOM 1494 C CA . LEU A 1 191 ? 7.988 5.844 -16.718 1.00 95.81 191 LEU A CA 1
ATOM 1495 C C . LEU A 1 191 ? 8.621 4.753 -17.589 1.00 95.81 191 LEU A C 1
ATOM 1497 O O . LEU A 1 191 ? 7.991 4.274 -18.528 1.00 95.81 191 LEU A O 1
ATOM 1501 N N . TYR A 1 192 ? 9.846 4.333 -17.263 1.00 95.50 192 TYR A N 1
ATOM 1502 C CA . TYR A 1 192 ? 10.502 3.205 -17.915 1.00 95.50 192 TYR A CA 1
ATOM 1503 C C . TYR A 1 192 ? 9.675 1.920 -17.793 1.00 95.50 192 TYR A C 1
ATOM 1505 O O . TYR A 1 192 ? 9.465 1.253 -18.803 1.00 95.50 192 TYR A O 1
ATOM 1513 N N . LEU A 1 193 ? 9.182 1.591 -16.593 1.00 95.75 193 LEU A N 1
ATOM 1514 C CA . LEU A 1 193 ? 8.380 0.386 -16.366 1.00 95.75 193 LEU A CA 1
ATOM 1515 C C . LEU A 1 193 ? 7.069 0.410 -17.160 1.00 95.75 193 LEU A C 1
ATOM 1517 O O . LEU A 1 193 ? 6.782 -0.552 -17.867 1.00 95.75 193 LEU A O 1
ATOM 1521 N N . GLY A 1 194 ? 6.326 1.521 -17.112 1.00 96.19 194 GLY A N 1
ATOM 1522 C CA . GLY A 1 194 ? 5.084 1.666 -17.880 1.00 96.19 194 GLY A CA 1
ATOM 1523 C C . GLY A 1 194 ? 5.319 1.638 -19.392 1.00 96.19 194 GLY A C 1
ATOM 1524 O O . GLY A 1 194 ? 4.577 1.005 -20.137 1.00 96.19 194 GLY A O 1
ATOM 1525 N N . GLN A 1 195 ? 6.395 2.265 -19.876 1.00 96.75 195 GLN A N 1
ATOM 1526 C CA . GLN A 1 195 ? 6.719 2.226 -21.301 1.00 96.75 195 GLN A CA 1
ATOM 1527 C C . GLN A 1 195 ? 7.199 0.847 -21.764 1.00 96.75 195 GLN A C 1
ATOM 1529 O O . GLN A 1 195 ? 6.948 0.481 -22.914 1.00 96.75 195 GLN A O 1
ATOM 1534 N N . LEU A 1 196 ? 7.908 0.107 -20.909 1.00 96.69 196 LEU A N 1
ATOM 1535 C CA . LEU A 1 196 ? 8.355 -1.251 -21.199 1.00 96.69 196 LEU A CA 1
ATOM 1536 C C . LEU A 1 196 ? 7.158 -2.191 -21.336 1.00 96.69 196 LEU A C 1
ATOM 1538 O O . LEU A 1 196 ? 7.079 -2.911 -22.326 1.00 96.69 196 LEU A O 1
ATOM 1542 N N . ASP A 1 197 ? 6.214 -2.108 -20.401 1.00 97.56 197 ASP A N 1
ATOM 1543 C CA . ASP A 1 197 ? 4.938 -2.819 -20.464 1.00 97.56 197 ASP A CA 1
ATOM 1544 C C . ASP A 1 197 ? 4.182 -2.513 -21.768 1.00 97.56 197 ASP A C 1
ATOM 1546 O O . ASP A 1 197 ? 3.954 -3.403 -22.592 1.00 97.56 197 ASP A O 1
ATOM 1550 N N . MET A 1 198 ? 3.916 -1.229 -22.038 1.00 97.50 198 MET A N 1
ATOM 1551 C CA . MET A 1 198 ? 3.241 -0.819 -23.272 1.00 97.50 198 MET A CA 1
ATOM 1552 C C . MET A 1 198 ? 3.976 -1.302 -24.525 1.00 97.50 198 MET A C 1
ATOM 1554 O O . MET A 1 198 ? 3.335 -1.709 -25.489 1.00 97.50 198 MET A O 1
ATOM 1558 N N . ALA A 1 199 ? 5.312 -1.260 -24.557 1.00 97.19 199 ALA A N 1
ATOM 1559 C CA . ALA A 1 199 ? 6.081 -1.703 -25.718 1.00 97.19 199 ALA A CA 1
ATOM 1560 C C . ALA A 1 199 ? 5.914 -3.208 -25.975 1.00 97.19 199 ALA A C 1
ATOM 1562 O O . ALA A 1 199 ? 5.676 -3.589 -27.125 1.00 97.19 199 ALA A O 1
ATOM 1563 N N . LEU A 1 200 ? 5.994 -4.023 -24.917 1.00 97.50 200 LEU A N 1
ATOM 1564 C CA . LEU A 1 200 ? 5.828 -5.478 -24.971 1.00 97.50 200 LEU A CA 1
ATOM 1565 C C . LEU A 1 200 ? 4.413 -5.892 -25.400 1.00 97.50 200 LEU A C 1
ATOM 1567 O O . LEU A 1 200 ? 4.270 -6.884 -26.108 1.00 97.50 200 LEU A O 1
ATOM 1571 N N . HIS A 1 201 ? 3.390 -5.116 -25.037 1.00 97.00 201 HIS A N 1
ATOM 1572 C CA . HIS A 1 201 ? 1.985 -5.444 -25.309 1.00 97.00 201 HIS A CA 1
ATOM 1573 C C . HIS A 1 201 ? 1.355 -4.695 -26.496 1.00 97.00 201 HIS A C 1
ATOM 1575 O O . HIS A 1 201 ? 0.165 -4.857 -26.756 1.00 97.00 201 HIS A O 1
ATOM 1581 N N . SER A 1 202 ? 2.119 -3.883 -27.237 1.00 96.81 202 SER A N 1
ATOM 1582 C CA . SER A 1 202 ? 1.599 -3.160 -28.414 1.00 96.81 202 SER A CA 1
ATOM 1583 C C . SER A 1 202 ? 2.417 -3.337 -29.690 1.00 96.81 202 SER A C 1
ATOM 1585 O O . SER A 1 202 ? 1.839 -3.492 -30.762 1.00 96.81 202 SER A O 1
ATOM 1587 N N . SER A 1 203 ? 3.749 -3.279 -29.603 1.00 94.19 203 SER A N 1
ATOM 1588 C CA . SER A 1 203 ? 4.629 -3.169 -30.781 1.00 94.19 203 SER A CA 1
ATOM 1589 C C . SER A 1 203 ? 5.639 -4.303 -30.917 1.00 94.19 203 SER A C 1
ATOM 1591 O O . SER A 1 203 ? 6.257 -4.434 -31.970 1.00 94.19 203 SER A O 1
ATOM 1593 N N . TYR A 1 204 ? 5.817 -5.104 -29.869 1.00 97.69 204 TYR A N 1
ATOM 1594 C CA . TYR A 1 204 ? 6.679 -6.277 -29.878 1.00 97.69 204 TYR A CA 1
ATOM 1595 C C . TYR A 1 204 ? 6.024 -7.435 -30.645 1.00 97.69 204 TYR A C 1
ATOM 1597 O O . TYR 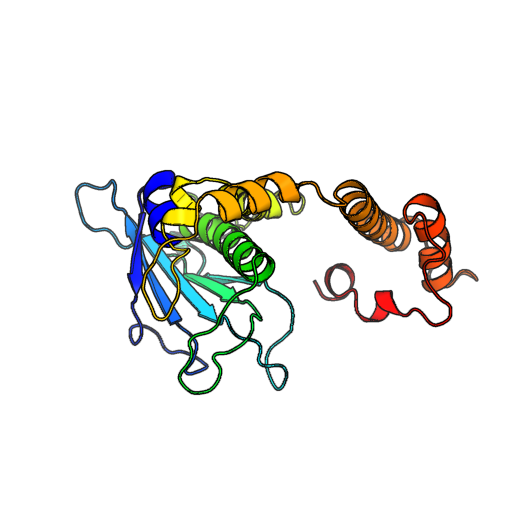A 1 204 ? 4.858 -7.754 -30.411 1.00 97.69 204 TYR A O 1
ATOM 1605 N N . ASP A 1 205 ? 6.780 -8.076 -31.539 1.00 97.31 205 ASP A N 1
ATOM 1606 C CA . ASP A 1 205 ? 6.371 -9.315 -32.206 1.00 97.31 205 ASP A CA 1
ATOM 1607 C C . ASP A 1 205 ? 7.077 -10.510 -31.548 1.00 97.31 205 ASP A C 1
ATOM 1609 O O . ASP A 1 205 ? 8.290 -10.659 -31.716 1.00 97.31 205 ASP A O 1
ATOM 1613 N N . PRO A 1 206 ? 6.355 -11.394 -30.834 1.00 96.00 206 PRO A N 1
ATOM 1614 C CA . PRO A 1 206 ? 6.959 -12.557 -30.193 1.00 96.00 206 PRO A CA 1
ATOM 1615 C C . PRO A 1 206 ? 7.514 -13.600 -31.178 1.00 96.00 206 PRO A C 1
ATOM 1617 O O . PRO A 1 206 ? 8.243 -14.486 -30.740 1.00 96.00 206 PRO A O 1
ATOM 1620 N N . ASN A 1 207 ? 7.180 -13.523 -32.474 1.00 97.19 207 ASN A N 1
ATOM 1621 C CA . ASN A 1 207 ? 7.720 -14.403 -33.518 1.00 97.19 207 ASN A CA 1
ATOM 1622 C C . ASN A 1 207 ? 8.833 -13.741 -34.352 1.00 97.19 207 ASN A C 1
ATOM 1624 O O . ASN A 1 207 ? 9.312 -14.350 -35.311 1.00 97.19 207 ASN A O 1
ATOM 1628 N N . GLY A 1 208 ? 9.207 -12.501 -34.025 1.00 96.50 208 GLY A N 1
ATOM 1629 C CA . GLY A 1 208 ? 10.255 -11.753 -34.712 1.00 96.50 208 GLY A CA 1
ATOM 1630 C C . GLY A 1 208 ? 11.665 -12.050 -34.193 1.00 96.50 208 GLY A C 1
ATOM 1631 O O . GLY A 1 208 ? 11.875 -12.899 -33.329 1.00 96.50 208 GLY A O 1
ATOM 1632 N N . ASP A 1 209 ? 12.641 -11.305 -34.720 1.00 97.25 209 ASP A N 1
ATOM 1633 C CA . ASP A 1 209 ? 14.059 -11.441 -34.351 1.00 97.25 209 ASP A CA 1
ATOM 1634 C C . ASP A 1 209 ? 14.451 -10.630 -33.093 1.00 97.25 209 ASP A C 1
ATOM 1636 O O . ASP A 1 209 ? 15.498 -10.889 -32.499 1.00 97.25 209 ASP A O 1
ATOM 1640 N N . GLU A 1 210 ? 13.652 -9.628 -32.690 1.00 97.00 210 GLU A N 1
ATOM 1641 C CA . GLU A 1 210 ? 13.884 -8.836 -31.467 1.00 97.00 210 GLU A CA 1
ATOM 1642 C C . GLU A 1 210 ? 13.484 -9.680 -30.246 1.00 97.00 210 GLU A C 1
ATOM 1644 O O . GLU A 1 210 ? 12.382 -10.215 -30.205 1.00 97.00 210 GLU A O 1
ATOM 1649 N N . SER A 1 211 ? 14.347 -9.798 -29.234 1.00 96.25 211 SER A N 1
ATOM 1650 C CA . SER A 1 211 ? 13.986 -10.448 -27.967 1.00 96.25 211 SER A CA 1
ATOM 1651 C C . SER A 1 211 ? 13.337 -9.466 -26.985 1.00 96.25 211 SER A C 1
ATOM 1653 O O . SER A 1 211 ? 13.544 -8.253 -27.054 1.00 96.25 211 SER A O 1
ATOM 1655 N N . ILE A 1 212 ? 12.635 -9.975 -25.966 1.00 96.56 212 ILE A N 1
ATOM 1656 C CA . ILE A 1 212 ? 12.106 -9.138 -24.870 1.00 96.56 212 ILE A CA 1
ATOM 1657 C C . ILE A 1 212 ? 13.197 -8.307 -24.160 1.00 96.56 212 ILE A C 1
ATOM 1659 O O . ILE A 1 212 ? 12.926 -7.212 -23.666 1.00 96.56 212 ILE A O 1
ATOM 1663 N N . PHE A 1 213 ? 14.446 -8.785 -24.134 1.00 96.00 213 PHE A N 1
ATOM 1664 C CA . PHE A 1 213 ? 15.573 -8.070 -23.523 1.00 96.00 213 PHE A CA 1
ATOM 1665 C C . PHE A 1 213 ? 16.149 -6.985 -24.445 1.00 96.00 213 PHE A C 1
ATOM 1667 O O . PHE A 1 213 ? 16.693 -5.986 -23.963 1.00 96.00 213 PHE A O 1
ATOM 1674 N N . ASP A 1 214 ? 15.978 -7.127 -25.760 1.00 95.25 214 ASP A N 1
ATOM 1675 C CA . ASP A 1 214 ? 16.277 -6.060 -26.715 1.00 95.25 214 ASP A CA 1
ATOM 1676 C C . ASP A 1 214 ? 15.272 -4.914 -26.556 1.00 95.25 214 ASP A C 1
ATOM 1678 O O . ASP A 1 214 ? 15.683 -3.752 -26.468 1.00 95.25 214 ASP A O 1
ATOM 1682 N N . VAL A 1 215 ? 13.981 -5.231 -26.373 1.00 95.94 215 VAL A N 1
ATOM 1683 C CA . VAL A 1 215 ? 12.947 -4.244 -26.008 1.00 95.94 215 VAL A CA 1
ATOM 1684 C C . VAL A 1 215 ? 13.309 -3.551 -24.693 1.00 95.94 215 VAL A C 1
ATOM 1686 O O . VAL A 1 215 ? 13.329 -2.318 -24.643 1.00 95.94 215 VAL A O 1
ATOM 1689 N N . GLN A 1 216 ? 13.667 -4.317 -23.653 1.00 95.38 216 GLN A N 1
ATOM 1690 C CA . GLN A 1 216 ? 14.123 -3.789 -22.359 1.00 95.38 216 GLN A CA 1
ATOM 1691 C C . GLN A 1 216 ? 15.251 -2.765 -22.541 1.00 95.38 216 GLN A C 1
ATOM 1693 O O . GLN A 1 216 ? 15.167 -1.632 -22.062 1.00 95.38 216 GLN A O 1
ATOM 1698 N N . THR A 1 217 ? 16.280 -3.135 -23.303 1.00 93.31 217 THR A N 1
ATOM 1699 C CA . THR A 1 217 ? 17.447 -2.289 -23.570 1.00 93.31 217 THR A CA 1
ATOM 1700 C C . THR A 1 217 ? 17.082 -1.042 -24.374 1.00 93.31 217 THR A C 1
ATOM 1702 O O . THR A 1 217 ? 17.530 0.067 -24.067 1.00 93.31 217 THR A O 1
ATOM 1705 N N . ARG A 1 218 ? 16.251 -1.190 -25.408 1.00 92.94 218 ARG A N 1
ATOM 1706 C CA . ARG A 1 218 ? 15.801 -0.090 -26.268 1.00 92.94 218 ARG A CA 1
ATOM 1707 C C . ARG A 1 218 ? 14.960 0.929 -25.503 1.00 92.94 218 ARG A C 1
ATOM 1709 O O . ARG A 1 218 ? 15.145 2.130 -25.708 1.00 92.94 218 ARG A O 1
ATOM 1716 N N . VAL A 1 219 ? 14.050 0.475 -24.643 1.00 95.00 219 VAL A N 1
ATOM 1717 C CA . VAL A 1 219 ? 13.212 1.357 -23.822 1.00 95.00 219 VAL A CA 1
ATOM 1718 C C . VAL A 1 219 ? 14.056 2.033 -22.740 1.00 95.00 219 VAL A C 1
ATOM 1720 O O . VAL A 1 219 ? 13.968 3.251 -22.591 1.00 95.00 219 VAL A O 1
ATOM 1723 N N . ALA A 1 220 ? 14.946 1.301 -22.059 1.00 93.69 220 ALA A N 1
ATOM 1724 C CA . ALA A 1 220 ? 15.796 1.854 -21.002 1.00 93.69 220 ALA A CA 1
ATOM 1725 C C . ALA A 1 220 ? 16.626 3.060 -21.468 1.00 93.69 220 ALA A C 1
ATOM 1727 O O . ALA A 1 220 ? 16.670 4.065 -20.763 1.00 93.69 220 ALA A O 1
ATOM 1728 N N . LYS A 1 221 ? 17.171 3.035 -22.695 1.00 91.19 221 LYS A N 1
ATOM 1729 C CA . LYS A 1 221 ? 17.939 4.153 -23.287 1.00 91.19 221 LYS A CA 1
ATOM 1730 C C . LYS A 1 221 ? 17.202 5.499 -23.315 1.00 91.19 221 LYS A C 1
ATOM 1732 O O . LYS A 1 221 ? 17.854 6.535 -23.406 1.00 91.19 221 LYS A O 1
ATOM 1737 N N . LYS A 1 222 ? 15.864 5.506 -23.291 1.00 91.81 222 LYS A N 1
ATOM 1738 C CA . LYS A 1 222 ? 15.058 6.740 -23.319 1.00 91.81 222 LYS A CA 1
ATOM 1739 C C . LYS A 1 222 ? 14.781 7.318 -21.933 1.00 91.81 222 LYS A C 1
ATOM 1741 O O . LYS A 1 222 ? 14.572 8.520 -21.820 1.00 91.81 222 LYS A O 1
ATOM 1746 N N . PHE A 1 223 ? 14.740 6.473 -20.906 1.00 91.56 223 PHE A N 1
ATOM 1747 C CA . PHE A 1 223 ? 14.233 6.846 -19.583 1.00 91.56 223 PHE A CA 1
ATOM 1748 C C . PHE A 1 223 ? 15.294 6.730 -18.488 1.00 91.56 223 PHE A C 1
ATOM 1750 O O . PHE A 1 223 ? 15.253 7.468 -17.510 1.00 91.56 223 PHE A O 1
ATOM 1757 N N . VAL A 1 224 ? 16.277 5.844 -18.632 1.00 86.69 224 VAL A N 1
ATOM 1758 C CA . VAL A 1 224 ? 17.281 5.603 -17.597 1.00 86.69 224 VAL A CA 1
ATOM 1759 C C . VAL A 1 224 ? 18.579 6.336 -17.959 1.00 86.69 224 VAL A C 1
ATOM 1761 O O . VAL A 1 224 ? 19.180 6.029 -18.985 1.00 86.69 224 VAL A O 1
ATOM 1764 N N . PRO A 1 225 ? 19.054 7.291 -17.135 1.00 77.44 225 PRO A N 1
ATOM 1765 C CA . PRO A 1 225 ? 20.221 8.119 -17.465 1.00 77.44 225 PRO A CA 1
ATOM 1766 C C . PRO A 1 225 ? 21.580 7.409 -17.295 1.00 77.44 225 PRO A C 1
ATOM 1768 O O . PRO A 1 225 ? 22.621 8.049 -17.408 1.00 77.44 225 PRO A O 1
ATOM 1771 N N . HIS A 1 226 ? 21.587 6.107 -16.995 1.00 75.12 226 HIS A N 1
ATOM 1772 C CA . HIS A 1 226 ? 22.786 5.303 -16.728 1.00 75.12 226 HIS A CA 1
ATOM 1773 C C . HIS A 1 226 ? 22.842 4.096 -17.673 1.00 75.12 226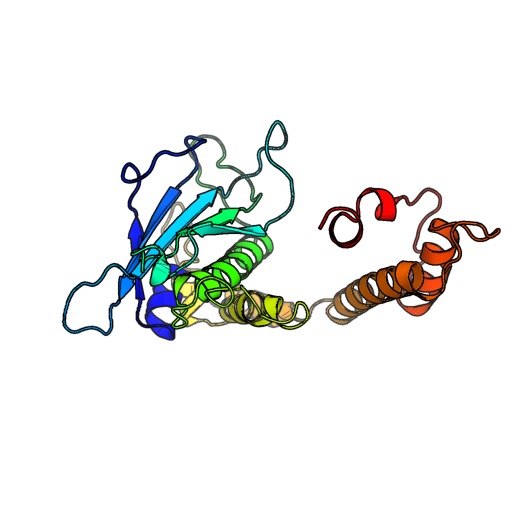 HIS A C 1
ATOM 1775 O O . HIS A 1 226 ? 21.857 3.792 -18.342 1.00 75.12 226 HIS A O 1
ATOM 1781 N N . ASN A 1 227 ? 23.974 3.382 -17.685 1.00 70.81 227 ASN A N 1
ATOM 1782 C CA . ASN A 1 227 ? 24.181 2.139 -18.441 1.00 70.81 227 ASN A CA 1
ATOM 1783 C C . ASN A 1 227 ? 23.343 0.978 -17.869 1.00 70.81 227 ASN A C 1
ATOM 1785 O O . ASN A 1 227 ? 23.877 0.030 -17.300 1.00 70.81 227 ASN A O 1
ATOM 1789 N N . MET A 1 228 ? 22.025 1.094 -17.991 1.00 78.56 228 MET A N 1
ATOM 1790 C CA . MET A 1 228 ? 21.036 0.087 -17.644 1.00 78.56 228 MET A CA 1
ATOM 1791 C C . MET A 1 228 ? 20.230 -0.275 -18.900 1.00 78.56 228 MET A C 1
ATOM 1793 O O . MET A 1 228 ? 19.966 0.604 -19.726 1.00 78.56 228 MET A O 1
ATOM 1797 N N . PRO A 1 229 ? 19.779 -1.529 -19.029 1.00 82.69 229 PRO A N 1
ATOM 1798 C CA . PRO A 1 229 ? 20.145 -2.663 -18.182 1.00 82.69 229 PRO A CA 1
ATOM 1799 C C . PRO A 1 229 ? 21.633 -3.035 -18.295 1.00 82.69 229 PRO A C 1
ATOM 1801 O O . PRO A 1 229 ? 22.257 -2.812 -19.332 1.00 82.69 229 PRO A O 1
ATOM 1804 N N . VAL A 1 230 ? 22.203 -3.590 -17.222 1.00 87.19 230 VAL A N 1
ATOM 1805 C CA . VAL A 1 230 ? 23.551 -4.184 -17.263 1.00 87.19 230 VAL A CA 1
ATOM 1806 C C . VAL A 1 230 ? 23.531 -5.496 -18.053 1.00 87.19 230 VAL A C 1
ATOM 1808 O O . VAL A 1 230 ? 22.481 -6.120 -18.220 1.00 87.19 230 VAL A O 1
ATOM 1811 N N . GLU A 1 231 ? 24.691 -5.946 -18.534 1.00 86.12 231 GLU A N 1
ATOM 1812 C CA . GLU A 1 231 ? 24.788 -7.263 -19.166 1.00 86.12 231 GLU A CA 1
ATOM 1813 C C . GLU A 1 231 ? 24.291 -8.353 -18.200 1.00 86.12 231 GLU A C 1
ATOM 1815 O O . GLU A 1 231 ? 24.682 -8.398 -17.035 1.00 86.12 231 GLU A O 1
ATOM 1820 N N . GLY A 1 232 ? 23.393 -9.216 -18.681 1.00 88.06 232 GLY A N 1
ATOM 1821 C CA . GLY A 1 232 ? 22.783 -10.266 -17.863 1.00 88.06 232 GLY A CA 1
ATOM 1822 C C . GLY A 1 232 ? 21.578 -9.831 -17.022 1.00 88.06 232 GLY A C 1
ATOM 1823 O O . GLY A 1 232 ? 21.040 -10.665 -16.300 1.00 88.06 232 GLY A O 1
ATOM 1824 N N . ASP A 1 233 ? 21.105 -8.585 -17.124 1.00 92.00 233 ASP A N 1
ATOM 1825 C CA . ASP A 1 233 ? 19.857 -8.157 -16.482 1.00 92.00 233 ASP A CA 1
ATOM 1826 C C . ASP A 1 233 ? 18.671 -9.007 -16.977 1.00 92.00 233 ASP A C 1
ATOM 1828 O O . ASP A 1 233 ? 18.459 -9.186 -18.182 1.00 92.00 233 ASP A O 1
ATOM 1832 N N . ARG A 1 234 ? 17.920 -9.575 -16.029 1.00 94.75 234 ARG A N 1
ATOM 1833 C CA . ARG A 1 234 ? 16.724 -10.397 -16.264 1.00 94.75 234 ARG A CA 1
ATOM 1834 C C . ARG A 1 234 ? 15.529 -9.892 -15.460 1.00 94.75 234 ARG A C 1
ATOM 1836 O O . ARG A 1 234 ? 14.679 -10.684 -15.064 1.00 94.75 234 ARG A O 1
ATOM 1843 N N . PHE A 1 235 ? 15.455 -8.583 -15.218 1.00 93.75 235 PHE A N 1
ATOM 1844 C CA . PHE A 1 235 ? 14.375 -7.946 -14.463 1.00 93.75 235 PHE A CA 1
ATOM 1845 C C . PHE A 1 235 ? 12.981 -8.390 -14.932 1.00 93.75 235 PHE A C 1
ATOM 1847 O O . PHE A 1 235 ? 12.130 -8.676 -14.094 1.00 93.75 235 PHE A O 1
ATOM 1854 N N . LEU A 1 236 ? 12.766 -8.525 -16.248 1.00 95.19 236 LEU A N 1
ATOM 1855 C CA . LEU A 1 236 ? 11.491 -8.981 -16.813 1.00 95.19 236 LEU A CA 1
ATOM 1856 C C . LEU A 1 236 ? 11.010 -10.326 -16.245 1.00 95.19 236 LEU A C 1
ATOM 1858 O O . LEU A 1 236 ? 9.814 -10.498 -16.040 1.00 95.19 236 LEU A O 1
ATOM 1862 N N . CYS A 1 237 ? 11.916 -11.250 -15.910 1.00 95.25 237 CYS A N 1
ATOM 1863 C CA . CYS A 1 237 ? 11.559 -12.536 -15.303 1.00 95.25 237 CYS A CA 1
ATOM 1864 C C . CYS A 1 237 ? 11.000 -12.403 -13.874 1.00 95.25 237 CYS A C 1
ATOM 1866 O O . CYS A 1 237 ? 10.388 -13.341 -13.374 1.00 95.25 237 CYS A O 1
ATOM 1868 N N . GLY A 1 238 ? 11.220 -11.262 -13.217 1.00 92.50 238 GLY A N 1
ATOM 1869 C CA . GLY A 1 238 ? 10.642 -10.915 -11.920 1.00 92.50 238 GLY A CA 1
ATOM 1870 C C . GLY A 1 238 ? 9.565 -9.831 -12.000 1.00 92.50 238 GLY A C 1
ATOM 1871 O O . GLY A 1 238 ? 9.097 -9.379 -10.956 1.00 92.50 238 GLY A O 1
ATOM 1872 N N . PHE A 1 239 ? 9.170 -9.385 -13.199 1.00 94.44 239 PHE A N 1
ATOM 1873 C CA . PHE A 1 239 ? 8.202 -8.301 -13.358 1.00 94.44 239 PHE A CA 1
ATOM 1874 C C . PHE A 1 239 ? 6.761 -8.823 -13.278 1.00 94.44 239 PHE A C 1
ATOM 1876 O O . PHE A 1 239 ? 6.002 -8.808 -14.243 1.00 94.44 239 PHE A O 1
ATOM 1883 N N . THR A 1 240 ? 6.382 -9.306 -12.095 1.00 91.88 240 THR A N 1
ATOM 1884 C CA . THR A 1 240 ? 5.108 -10.005 -11.872 1.00 91.88 240 THR A CA 1
ATOM 1885 C C . THR A 1 240 ? 3.878 -9.163 -12.190 1.00 91.88 240 THR A C 1
ATOM 1887 O O . THR A 1 240 ? 2.880 -9.734 -12.594 1.00 91.88 240 THR A O 1
ATOM 1890 N N . HIS A 1 241 ? 3.950 -7.834 -12.083 1.00 91.00 241 HIS A N 1
ATOM 1891 C CA . HIS A 1 241 ? 2.808 -6.933 -12.290 1.00 91.00 241 HIS A CA 1
ATOM 1892 C C . HIS A 1 241 ? 2.140 -7.096 -13.663 1.00 91.00 241 HIS A C 1
ATOM 1894 O O . HIS A 1 241 ? 0.935 -6.923 -13.767 1.00 91.00 241 HIS A O 1
ATOM 1900 N N . VAL A 1 242 ? 2.910 -7.430 -14.703 1.00 93.44 242 VAL A N 1
ATOM 1901 C CA . VAL A 1 242 ? 2.406 -7.504 -16.088 1.00 93.44 242 VAL A CA 1
ATOM 1902 C C . VAL A 1 242 ? 2.351 -8.933 -16.634 1.00 93.44 242 VAL A C 1
ATOM 1904 O O . VAL A 1 242 ? 1.813 -9.161 -17.711 1.00 93.44 242 VAL A O 1
ATOM 1907 N N . PHE A 1 243 ? 2.896 -9.909 -15.898 1.00 93.62 243 PHE A N 1
ATOM 1908 C CA . PHE A 1 243 ? 2.934 -11.319 -16.315 1.00 93.62 243 PHE A CA 1
ATOM 1909 C C . PHE A 1 243 ? 2.168 -12.268 -15.383 1.00 93.62 243 PHE A C 1
ATOM 1911 O O . PHE A 1 243 ? 1.878 -13.398 -15.768 1.00 93.62 243 PHE A O 1
ATOM 1918 N N . ALA A 1 244 ? 1.878 -11.839 -14.155 1.00 85.75 244 ALA A N 1
ATOM 1919 C CA . ALA A 1 244 ? 1.202 -12.615 -13.114 1.00 85.75 244 ALA A CA 1
ATOM 1920 C C . ALA A 1 244 ? 0.466 -11.696 -12.112 1.00 85.75 244 ALA A C 1
ATOM 1922 O O . ALA A 1 244 ? 0.410 -12.011 -10.918 1.00 85.75 244 ALA A O 1
ATOM 1923 N N . GLY A 1 245 ? 0.016 -10.532 -12.600 1.00 59.12 245 GLY A N 1
ATOM 1924 C CA . GLY A 1 245 ? -0.771 -9.547 -11.857 1.00 59.12 245 GLY A CA 1
ATOM 1925 C C . GLY A 1 245 ? -2.187 -10.029 -11.603 1.00 59.12 245 GLY A C 1
ATOM 1926 O O . GLY A 1 245 ? -2.720 -10.751 -12.477 1.00 59.12 245 GLY A O 1
#

Organism: Trieres chinensis (NCBI:txid1514140)

Sequence (245 aa):
GLFGLAGRLFGVEIRAADGRADVWNEDVRFFEVYDADGEEERHVASFFLDAYSRPSDKRGGAWMASCVGKSEACGDDTPVAYLNCNQNPPIGTKPSLMTFEEVRTLFHEFGHGLQHMLTRASVGDVAGIGGVEWDAVELPSQFMENWLYDKKTIYGFANHYETGEPLPLDLFEKLVAGQTYNAGMYLTRQLYLGQLDMALHSSYDPNGDESIFDVQTRVAKKFVPHNMPVEGDRFLCGFTHVFAG

Foldseek 3Di:
DLQVVCCVPPQKHKDWDPPPDDDPDPQKTKIWIWRRPDPDTDTQEIEIEAAAADPVPDDADWAKDWPAAAAVVVVHRYTYMYTYHHAHQADDPGHRDGDLVSVLRSQLRVQLVCQRRVWPDHHRCCGRLHPPDPVCSSVSSNVSSVCCLPPVSQQVPQADPPPRHHDDPVVSVVVNVCPCPCVLQVVLVVVLLVVLLCCCVPPDDPPDPQDSVNSSQVSCVVRPPDPPPDPPDPVVVVPCVRVPD

pLDDT: mean 94.98, std 5.04, range [59.12, 98.88]